Protein AF-A0A2N5M637-F1 (afdb_monomer_lite)

Radius of gyration: 38.16 Å; chains: 1; bounding box: 93×120×64 Å

Secondary structure (DSSP, 8-state):
-HHHHHHHHHHHHHHHHHHHHHHHHHHHHHHHHHHHHHHHHHHHHHHHHHHHHTTS-S-TT-HHHIIIIIHHHHHHHHHHHHHHHHHHHHHHHHHHHHHHHHHHHHHHHHHHHHHHHHHHHHHHHHHH--GGGGSTTS-HHHHHHHHHHHHH-HHHH--TTT--SEEE---GGGT---TTSGGGGSHHHHHHHHHHHHHHHHHHHHHHHHHHHHHHHHHS-TTSHHHHHHHHHHHHHHHHHHHHHHHTTTS---HHHHEEEHHHHHHHHHHHHHHHHHHHHHHHTTT--HHHHHHHHHHHHHHHHHHHHHHHHH-HHHHGGG--S-HHHHHHHHHHHHHHHHHHHHHHHHHHHHTTTTTT-

pLDDT: mean 75.65, std 14.48, range [40.66, 96.75]

Foldseek 3Di:
DVVVVVVVVVVVVVVVVVVVVVVVVVCVVCVVVVVVVVVVVVVVVVVVVVCVVVVVAVDPPGPCCVPPPVVVVVVVVVVVVVVVVVVVVVVVVVVVVLVLLVVVCVPCVVVLLLLLLLLLLQLCCLQVVDLCSLAPPDDSVNSLVLLVCLLVPVVVRGDPVVQDQKAFSDQVVVVGDPPSYLLCLQVVNVVLVVVVVVLVVVLVVLVVVLVVLVVVLVVDDCPDPVNVVSVVVSVVSVVVSVVSVVVVVVSDSDPVSRIDGSLSSLVSSLVSLVVSVVVSCVVCVVSDDPVLVVLSVQLNVLSVQLSVLSCCLNPVVVVVVPDPDDSVVSNVVSVVSNSVSSSSNSVSSSVSSCVSVVNVD

Organism: NCBI:txid673318

Sequence (361 aa):
MESRYSSVLRKYARNLKRKLKLSLSFFSDNIVNIIVLIIVIGIFVAAFEIQIASKNASSIVDSEFWINTMLPNIMADMIGIVFTSFFIAGLFTRNNKRSQLKIMHSVFGQQYNKLISMLCRNILVIVKRDDIYLSFQKDDRTVYQDLSLVVKDIEGFIDYSSFNRSFRIWDVTSGSSLWDTYIDMIPKIEKYNNDIWVVLGEIDLLAKEEAKYAIFLSLMDQGSTEYQSTLETHNKYKNELKSKSRLLLKFPKNNELSQVELKESLDALRKFFNSSIQEFIKMNGLVLPMEIRYSFAQVQKALNRFIYSMKVYYFPNEYNHLSEGNIESLRIKKKKESLTAIIDLSEELLNLSKYFNTVDD

Structure (mmCIF, N/CA/C/O backbone):
data_AF-A0A2N5M637-F1
#
_entry.id   AF-A0A2N5M637-F1
#
loop_
_atom_site.group_PDB
_atom_site.id
_at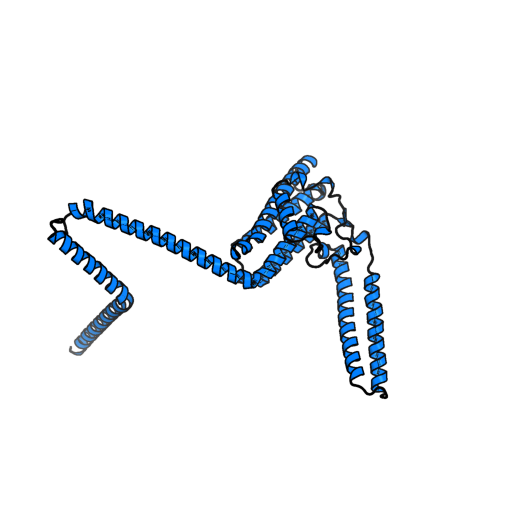om_site.type_symbol
_atom_site.label_atom_id
_atom_site.label_alt_id
_atom_site.label_comp_id
_atom_site.label_asym_id
_atom_site.label_entity_id
_atom_site.label_seq_id
_atom_site.pdbx_PDB_ins_code
_atom_site.Cartn_x
_atom_site.Cartn_y
_atom_site.Cartn_z
_atom_site.occupancy
_atom_site.B_iso_or_equiv
_atom_site.auth_seq_id
_atom_site.auth_comp_id
_atom_site.auth_asym_id
_atom_site.auth_atom_id
_atom_site.pdbx_PDB_model_num
ATOM 1 N N . MET A 1 1 ? -72.203 56.122 -12.705 1.00 50.66 1 MET A N 1
ATOM 2 C CA . MET A 1 1 ? -70.800 56.596 -12.591 1.00 50.66 1 MET A CA 1
ATOM 3 C C . MET A 1 1 ? -70.123 56.194 -11.272 1.00 50.66 1 MET A C 1
ATOM 5 O O . MET A 1 1 ? -68.918 55.969 -11.288 1.00 50.66 1 MET A O 1
ATOM 9 N N . GLU A 1 2 ? -70.856 56.001 -10.168 1.00 52.25 2 GLU A N 1
ATOM 10 C CA . GLU A 1 2 ? -70.292 55.662 -8.840 1.00 52.25 2 GLU A CA 1
ATOM 11 C C . GLU A 1 2 ? -69.550 54.309 -8.757 1.00 52.25 2 GLU A C 1
ATOM 13 O O . GLU A 1 2 ? -68.553 54.177 -8.046 1.00 52.25 2 GLU A O 1
ATOM 18 N N . SER A 1 3 ? -69.952 53.310 -9.552 1.00 55.03 3 SER A N 1
ATOM 19 C CA . SER A 1 3 ? -69.317 51.979 -9.562 1.00 55.03 3 SER A CA 1
ATOM 20 C C . SER A 1 3 ? -67.845 52.003 -10.019 1.00 55.03 3 SER A C 1
ATOM 22 O O . SER A 1 3 ? -66.993 51.352 -9.403 1.00 55.03 3 SER A O 1
ATOM 24 N N . ARG A 1 4 ? -67.497 52.818 -11.031 1.00 55.25 4 ARG A N 1
ATOM 25 C CA . ARG A 1 4 ? -66.116 52.903 -11.546 1.00 55.25 4 ARG A CA 1
ATOM 26 C C . ARG A 1 4 ? -65.169 53.594 -10.563 1.00 55.25 4 ARG A C 1
ATOM 28 O O . ARG A 1 4 ? -64.058 53.099 -10.379 1.00 55.25 4 ARG A O 1
ATOM 35 N N . TYR A 1 5 ? -65.613 54.642 -9.867 1.00 55.94 5 TYR A N 1
ATOM 36 C CA . TYR A 1 5 ? -64.785 55.351 -8.880 1.00 55.94 5 TYR A CA 1
ATOM 37 C C . TYR A 1 5 ? -64.391 54.452 -7.697 1.00 55.94 5 TYR A C 1
ATOM 39 O O . TYR A 1 5 ? -63.225 54.430 -7.293 1.00 55.94 5 TYR A O 1
ATOM 47 N N . SER A 1 6 ? -65.319 53.618 -7.210 1.00 59.22 6 SER A N 1
ATOM 48 C CA . SER A 1 6 ? -65.033 52.677 -6.115 1.00 59.22 6 SER A CA 1
ATOM 49 C C . SER A 1 6 ? -63.983 51.617 -6.490 1.00 59.22 6 SER A C 1
ATOM 51 O O . SER A 1 6 ? -63.146 51.241 -5.665 1.00 59.22 6 SER A O 1
ATOM 53 N N . SER A 1 7 ? -63.973 51.164 -7.750 1.00 66.50 7 SER A N 1
ATOM 54 C CA . SER A 1 7 ? -63.017 50.161 -8.230 1.00 66.50 7 SER A CA 1
ATOM 55 C C . SER A 1 7 ? -61.593 50.711 -8.349 1.00 66.50 7 SER A C 1
ATOM 57 O O . SER A 1 7 ? -60.637 50.006 -8.016 1.00 66.50 7 SER A O 1
ATOM 59 N N . VAL A 1 8 ? -61.445 51.981 -8.748 1.00 72.25 8 VAL A N 1
ATOM 60 C CA . VAL A 1 8 ? -60.141 52.642 -8.897 1.00 72.25 8 VAL A CA 1
ATOM 61 C C . VAL A 1 8 ? -59.537 52.933 -7.524 1.00 72.25 8 VAL A C 1
ATOM 63 O O . VAL A 1 8 ? -58.388 52.563 -7.279 1.00 72.25 8 VAL A O 1
ATOM 66 N N . LEU A 1 9 ? -60.329 53.464 -6.586 1.00 65.62 9 LEU A N 1
ATOM 67 C CA . LEU A 1 9 ? -59.892 53.706 -5.205 1.00 65.62 9 LEU A CA 1
ATOM 68 C C . LEU A 1 9 ? -59.487 52.409 -4.488 1.00 65.62 9 LEU A C 1
ATOM 70 O O . LEU A 1 9 ? -58.434 52.358 -3.854 1.00 65.62 9 LEU A O 1
ATOM 74 N N . ARG A 1 10 ? -60.240 51.309 -4.657 1.00 70.75 10 ARG A N 1
ATOM 75 C CA . ARG A 1 10 ? -59.860 49.995 -4.095 1.00 70.75 10 ARG A CA 1
ATOM 76 C C . ARG A 1 10 ? -58.599 49.409 -4.730 1.00 70.75 10 ARG A C 1
ATOM 78 O O . ARG A 1 10 ? -57.922 48.604 -4.086 1.00 70.75 10 ARG A O 1
ATOM 85 N N . LYS A 1 11 ? -58.294 49.744 -5.988 1.00 72.56 11 LYS A N 1
ATOM 86 C CA . LYS A 1 11 ? -57.068 49.302 -6.671 1.00 72.56 11 LYS A CA 1
ATOM 87 C C . LYS A 1 11 ? -55.861 50.114 -6.192 1.00 72.56 11 LYS A C 1
ATOM 89 O O . LYS A 1 11 ? -54.829 49.522 -5.883 1.00 72.56 11 LYS A O 1
ATOM 94 N N . TYR A 1 12 ? -56.023 51.426 -6.010 1.00 73.75 12 TYR A N 1
ATOM 95 C CA . TYR A 1 12 ? -55.009 52.295 -5.406 1.00 73.75 12 TYR A CA 1
ATOM 96 C C . TYR A 1 12 ? -54.709 51.915 -3.954 1.00 73.75 12 TYR A C 1
ATOM 98 O O . TYR A 1 12 ? -53.547 51.706 -3.617 1.00 73.75 12 TYR A O 1
ATOM 106 N N . ALA A 1 13 ? -55.733 51.711 -3.119 1.00 68.44 13 ALA A N 1
ATOM 107 C CA . ALA A 1 13 ? -55.553 51.304 -1.725 1.00 68.44 13 ALA A CA 1
ATOM 108 C C . ALA A 1 13 ? -54.837 49.947 -1.599 1.00 68.44 13 ALA A C 1
ATOM 110 O O . ALA A 1 13 ? -53.965 49.777 -0.748 1.00 68.44 13 ALA A O 1
ATOM 111 N N . ARG A 1 14 ? -55.141 48.983 -2.484 1.00 73.44 14 ARG A N 1
ATOM 112 C CA . ARG A 1 14 ? -54.441 47.688 -2.520 1.00 73.44 14 ARG A CA 1
ATOM 113 C C . ARG A 1 14 ? -52.985 47.820 -2.956 1.00 73.44 14 ARG A C 1
ATOM 115 O O . ARG A 1 14 ? -52.127 47.193 -2.340 1.00 73.44 14 ARG A O 1
ATOM 122 N N . ASN A 1 15 ? -52.690 48.646 -3.958 1.00 73.00 15 ASN A N 1
ATOM 123 C CA . ASN A 1 15 ? -51.311 48.894 -4.382 1.00 73.00 15 ASN A CA 1
ATOM 124 C C . ASN A 1 15 ? -50.505 49.648 -3.316 1.00 73.00 15 ASN A C 1
ATOM 126 O O . ASN A 1 15 ? -49.353 49.292 -3.078 1.00 73.00 15 ASN A O 1
ATOM 130 N N . LEU A 1 16 ? -51.113 50.617 -2.627 1.00 69.50 16 LEU A N 1
ATOM 131 C CA . LEU A 1 16 ? -50.481 51.332 -1.519 1.00 69.50 16 LEU A CA 1
ATOM 132 C C . LEU A 1 16 ? -50.183 50.380 -0.353 1.00 69.50 16 LEU A C 1
ATOM 134 O O . LEU A 1 16 ? -49.058 50.338 0.130 1.00 69.50 16 LEU A O 1
ATOM 138 N N . LYS A 1 17 ? -51.151 49.534 0.031 1.00 70.06 17 LYS A N 1
ATOM 139 C CA . LYS A 1 17 ? -50.978 48.523 1.087 1.00 70.06 17 LYS A CA 1
ATOM 140 C C . LYS A 1 17 ? -49.899 47.497 0.731 1.00 70.06 17 LYS A C 1
ATOM 142 O O . LYS A 1 17 ? -49.152 47.068 1.604 1.00 70.06 17 LYS A O 1
ATOM 147 N N . ARG A 1 18 ? -49.782 47.117 -0.546 1.00 67.25 18 ARG A N 1
ATOM 148 C CA . ARG A 1 18 ? -48.754 46.179 -1.023 1.00 67.25 18 ARG A CA 1
ATOM 149 C C . ARG A 1 18 ? -47.363 46.816 -1.047 1.00 67.25 18 ARG A C 1
ATOM 151 O O . ARG A 1 18 ? -46.418 46.167 -0.616 1.00 67.25 18 ARG A O 1
ATOM 158 N N . LYS A 1 19 ? -47.248 48.083 -1.464 1.00 69.25 19 LYS A N 1
ATOM 159 C CA . LYS A 1 19 ? -45.993 48.850 -1.384 1.00 69.25 19 LYS A CA 1
ATOM 160 C C . LYS A 1 19 ? -45.556 49.078 0.064 1.00 69.25 19 LYS A C 1
ATOM 162 O O . LYS A 1 19 ? -44.402 48.823 0.369 1.00 69.25 19 LYS A O 1
ATOM 167 N N . LEU A 1 20 ? -46.483 49.446 0.952 1.00 60.81 20 LEU A N 1
ATOM 168 C CA . LEU A 1 20 ? -46.220 49.601 2.388 1.00 60.81 20 LEU A CA 1
ATOM 169 C C . LEU A 1 20 ? -45.794 48.285 3.047 1.00 60.81 20 LEU A C 1
ATOM 171 O O . LEU A 1 20 ? -44.904 48.285 3.885 1.00 60.81 20 LEU A O 1
ATOM 175 N N . LYS A 1 21 ? -46.393 47.152 2.658 1.00 61.56 21 LYS A N 1
ATOM 176 C CA . LYS A 1 21 ? -46.010 45.834 3.186 1.00 61.56 21 LYS A CA 1
ATOM 177 C C . LYS A 1 21 ? -44.626 45.391 2.699 1.00 61.56 21 LYS A C 1
ATOM 179 O O . LYS A 1 21 ? -43.887 44.814 3.482 1.00 61.56 21 LYS A O 1
ATOM 184 N N . LEU A 1 22 ? -44.278 45.682 1.443 1.00 57.81 22 LEU A N 1
ATOM 185 C CA . LEU A 1 22 ? -42.949 45.409 0.880 1.00 57.81 22 LEU A CA 1
ATOM 186 C C . LEU A 1 22 ? -41.869 46.320 1.469 1.00 57.81 22 LEU A C 1
ATOM 188 O O . LEU A 1 22 ? -40.771 45.849 1.742 1.00 57.81 22 LEU A O 1
ATOM 192 N N . SER A 1 23 ? -42.172 47.599 1.718 1.00 56.28 23 SER A N 1
ATOM 193 C CA . SER A 1 23 ? -41.246 48.464 2.450 1.00 56.28 23 SER A CA 1
ATOM 194 C C . SER A 1 23 ? -41.086 47.975 3.889 1.00 56.28 23 SER A C 1
ATOM 196 O O . SER A 1 23 ? -39.960 47.835 4.342 1.00 56.28 23 SER A O 1
ATOM 198 N N . LEU A 1 24 ? -42.176 47.617 4.584 1.00 56.03 24 LEU A N 1
ATOM 199 C CA . LEU A 1 24 ? -42.095 47.084 5.950 1.00 56.03 24 LEU A CA 1
ATOM 200 C C . LEU A 1 24 ? -41.318 45.765 6.043 1.00 56.03 24 LEU A C 1
ATOM 202 O O . LEU A 1 24 ? -40.586 45.600 7.011 1.00 56.03 24 LEU A O 1
ATOM 206 N N . SER A 1 25 ? -41.437 44.853 5.070 1.00 55.09 25 SER A N 1
ATOM 207 C CA . SER A 1 25 ? -40.650 43.610 5.070 1.00 55.09 25 SER A CA 1
ATOM 208 C C . SER A 1 25 ? -39.173 43.861 4.762 1.00 55.09 25 SER A C 1
ATOM 210 O O . SER A 1 25 ? -38.300 43.222 5.333 1.00 55.09 25 SER A O 1
ATOM 212 N N . PHE A 1 26 ? -38.871 44.835 3.896 1.00 56.53 26 PHE A N 1
ATOM 213 C CA . PHE A 1 26 ? -37.488 45.236 3.635 1.00 56.53 26 PHE A CA 1
ATOM 214 C C . PHE A 1 26 ? -36.836 45.878 4.867 1.00 56.53 26 PHE A C 1
ATOM 216 O O . PHE A 1 26 ? -35.653 45.655 5.120 1.00 56.53 26 PHE A O 1
ATOM 223 N N . PHE A 1 27 ? -37.613 46.642 5.646 1.00 53.28 27 PHE A N 1
ATOM 224 C CA . PHE A 1 27 ? -37.181 47.149 6.944 1.00 53.28 27 PHE A CA 1
ATOM 225 C C . PHE A 1 27 ? -37.034 46.009 7.958 1.00 53.28 27 PHE A C 1
ATOM 227 O O . PHE A 1 27 ? -35.982 45.941 8.575 1.00 53.28 27 PHE A O 1
ATOM 234 N N . SER A 1 28 ? -37.997 45.086 8.100 1.00 55.12 28 SER A N 1
ATOM 235 C CA . SER A 1 28 ? -37.931 44.024 9.120 1.00 55.12 28 SER A CA 1
ATOM 236 C C . SER A 1 28 ? -36.718 43.112 8.979 1.00 55.12 28 SER A C 1
ATOM 238 O O . SER A 1 28 ? -36.077 42.801 9.980 1.00 55.12 28 SER A O 1
ATOM 240 N N . ASP A 1 29 ? -36.366 42.747 7.747 1.00 50.78 29 ASP A N 1
ATOM 241 C CA . ASP A 1 29 ? -35.271 41.805 7.486 1.00 50.78 29 ASP A CA 1
ATOM 242 C C . ASP A 1 29 ? -33.893 42.483 7.548 1.00 50.78 29 ASP A C 1
ATOM 244 O O . ASP A 1 29 ? -32.876 41.821 7.740 1.00 50.78 29 ASP A O 1
ATOM 248 N N . ASN A 1 30 ? -33.854 43.818 7.461 1.00 55.12 30 ASN A N 1
ATOM 249 C CA . ASN A 1 30 ? -32.635 44.617 7.578 1.00 55.12 30 ASN A CA 1
ATOM 250 C C . ASN A 1 30 ? -32.596 45.486 8.840 1.00 55.12 30 ASN A C 1
ATOM 252 O O . ASN A 1 30 ? -31.708 46.327 8.941 1.00 55.12 30 ASN A O 1
ATOM 256 N N . ILE A 1 31 ? -33.506 45.305 9.807 1.00 62.81 31 ILE A N 1
ATOM 257 C CA . ILE A 1 31 ? -33.587 46.139 11.024 1.00 62.81 31 ILE A CA 1
ATOM 258 C C . ILE A 1 31 ? -32.228 46.203 11.722 1.00 62.81 31 ILE A C 1
ATOM 260 O O . ILE A 1 31 ? -31.792 47.284 12.100 1.00 62.81 31 ILE A O 1
ATOM 264 N N . VAL A 1 32 ? -31.524 45.073 11.831 1.00 51.56 32 VAL A N 1
ATOM 265 C CA . VAL A 1 32 ? -30.203 45.016 12.472 1.00 51.56 32 VAL A CA 1
ATOM 266 C C . VAL A 1 32 ? -29.175 45.811 11.668 1.00 51.56 32 VAL A C 1
ATOM 268 O O . VAL A 1 32 ? -28.472 46.639 12.237 1.00 51.56 32 VAL A O 1
ATOM 271 N N . ASN A 1 33 ? -29.138 45.644 10.345 1.00 56.28 33 ASN A N 1
ATOM 272 C CA . ASN A 1 33 ? -28.222 46.382 9.470 1.00 56.28 33 ASN A CA 1
ATOM 273 C C . ASN A 1 33 ? -28.518 47.890 9.463 1.00 56.28 33 ASN A C 1
ATOM 275 O O . ASN A 1 33 ? -27.595 48.695 9.448 1.00 56.28 33 ASN A O 1
ATOM 279 N N . ILE A 1 34 ? -29.794 48.281 9.517 1.00 65.88 34 ILE A N 1
ATOM 280 C CA . ILE A 1 34 ? -30.235 49.679 9.571 1.00 65.88 34 ILE A CA 1
ATOM 281 C C . ILE A 1 34 ? -29.906 50.292 10.935 1.00 65.88 34 ILE A C 1
ATOM 283 O O . ILE A 1 34 ? -29.425 51.418 10.982 1.00 65.88 34 ILE A O 1
ATOM 287 N N . ILE A 1 35 ? -30.103 49.562 12.037 1.00 64.94 35 ILE A N 1
ATOM 288 C CA . ILE A 1 35 ? -29.701 50.004 13.380 1.00 64.94 35 ILE A CA 1
ATOM 289 C C . ILE A 1 35 ? -28.184 50.186 13.443 1.00 64.94 35 ILE A C 1
ATOM 291 O O . ILE A 1 35 ? -27.723 51.223 13.906 1.00 64.94 35 ILE A O 1
ATOM 295 N N . VAL A 1 36 ? -27.408 49.225 12.932 1.00 60.84 36 VAL A N 1
ATOM 296 C CA . VAL A 1 36 ? -25.945 49.337 12.854 1.00 60.84 36 VAL A CA 1
ATOM 297 C C . VAL A 1 36 ? -25.547 50.545 12.006 1.00 60.84 36 VAL A C 1
ATOM 299 O O . VAL A 1 36 ? -24.717 51.333 12.444 1.00 60.84 36 VAL A O 1
ATOM 302 N N . LEU A 1 37 ? -26.181 50.758 10.850 1.00 65.62 37 LEU A N 1
ATOM 303 C CA . LEU A 1 37 ? -25.932 51.927 10.004 1.00 65.62 37 LEU A CA 1
ATOM 304 C C . LEU A 1 37 ? -26.239 53.242 10.742 1.00 65.62 37 LEU A C 1
ATOM 306 O O . LEU A 1 37 ? -25.435 54.164 10.689 1.00 65.62 37 LEU A O 1
ATOM 310 N N . ILE A 1 38 ? -27.366 53.328 11.458 1.00 71.56 38 ILE A N 1
ATOM 311 C CA . ILE A 1 38 ? -27.752 54.515 12.239 1.00 71.56 38 ILE A CA 1
ATOM 312 C C . ILE A 1 38 ? -26.766 54.763 13.381 1.00 71.56 38 ILE A C 1
ATOM 314 O O . ILE A 1 38 ? -26.390 55.908 13.608 1.00 71.56 38 ILE A O 1
ATOM 318 N N . ILE A 1 39 ? -26.319 53.715 14.079 1.00 65.56 39 ILE A N 1
ATOM 319 C CA . ILE A 1 39 ? -25.316 53.830 15.145 1.00 65.56 39 ILE A CA 1
ATOM 320 C C . ILE A 1 39 ? -23.985 54.313 14.565 1.00 65.56 39 ILE A C 1
ATOM 322 O O . ILE A 1 39 ? -23.393 55.240 15.110 1.00 65.56 39 ILE A O 1
ATOM 326 N N . VAL A 1 40 ? -23.537 53.742 13.444 1.00 66.44 40 VAL A N 1
ATOM 327 C CA . VAL A 1 40 ? -22.299 54.155 12.768 1.00 66.44 40 VAL A CA 1
ATOM 328 C C . VAL A 1 40 ? -22.393 55.610 12.318 1.00 66.44 40 VAL A C 1
ATOM 330 O O . VAL A 1 40 ? -21.500 56.390 12.632 1.00 66.44 40 VAL A O 1
ATOM 333 N N . ILE A 1 41 ? -23.490 56.007 11.664 1.00 72.19 41 ILE A N 1
ATOM 334 C CA . ILE A 1 41 ? -23.729 57.402 11.266 1.00 72.19 41 ILE A CA 1
ATOM 335 C C . ILE A 1 41 ? -23.777 58.312 12.500 1.00 72.19 41 ILE A C 1
ATOM 337 O O . ILE A 1 41 ? -23.187 59.384 12.478 1.00 72.19 41 ILE A O 1
ATOM 341 N N . GLY A 1 42 ? -24.430 57.895 13.586 1.00 69.38 42 GLY A N 1
ATOM 342 C CA . GLY A 1 42 ? -24.541 58.673 14.821 1.00 69.38 42 GLY A CA 1
ATOM 343 C C . GLY A 1 42 ? -23.195 58.901 15.509 1.00 69.38 42 GLY A C 1
ATOM 344 O O . GLY A 1 42 ? -22.885 60.029 15.883 1.00 69.38 42 GLY A O 1
ATOM 345 N N . ILE A 1 43 ? -22.364 57.859 15.614 1.00 71.62 43 ILE A N 1
ATOM 346 C CA . ILE A 1 43 ? -20.987 57.968 16.120 1.00 71.62 43 ILE A CA 1
ATOM 347 C C . ILE A 1 43 ? -20.170 58.888 15.209 1.00 71.62 43 ILE A C 1
ATOM 349 O O . ILE A 1 43 ? -19.423 59.730 15.701 1.00 71.62 43 ILE A O 1
ATOM 353 N N . PHE A 1 44 ? -20.347 58.767 13.892 1.00 68.81 44 PHE A N 1
ATOM 354 C CA . PHE A 1 44 ? -19.653 59.595 12.912 1.00 68.81 44 PHE A CA 1
ATOM 355 C C . PHE A 1 44 ? -20.025 61.075 13.056 1.00 68.81 44 PHE A C 1
ATOM 357 O O . PHE A 1 44 ? -19.144 61.920 13.165 1.00 68.81 44 PHE A O 1
ATOM 364 N N . VAL A 1 45 ? -21.317 61.397 13.145 1.00 72.50 45 VAL A N 1
ATOM 365 C CA . VAL A 1 45 ? -21.798 62.774 13.337 1.00 72.50 45 VAL A CA 1
ATOM 366 C C . VAL A 1 45 ? -21.299 63.349 14.663 1.00 72.50 45 VAL A C 1
ATOM 368 O O . VAL A 1 45 ? -20.758 64.450 14.668 1.00 72.50 45 VAL A O 1
ATOM 371 N N . ALA A 1 46 ? -21.388 62.598 15.766 1.00 71.69 46 ALA A N 1
ATOM 372 C CA . ALA A 1 46 ? -20.912 63.056 17.072 1.00 71.69 46 ALA A CA 1
ATOM 373 C C . ALA A 1 46 ? -19.393 63.306 17.087 1.00 71.69 46 ALA A C 1
ATOM 375 O O . ALA A 1 46 ? -18.929 64.318 17.610 1.00 71.69 46 ALA A O 1
ATOM 376 N N . ALA A 1 47 ? -18.607 62.418 16.471 1.00 66.69 47 ALA A N 1
ATOM 377 C CA . ALA A 1 47 ? -17.166 62.603 16.332 1.00 66.69 47 ALA A CA 1
ATOM 378 C C . ALA A 1 47 ? -16.826 63.843 15.486 1.00 66.69 47 ALA A C 1
ATOM 380 O O . ALA A 1 47 ? -15.896 64.576 15.819 1.00 66.69 47 ALA A O 1
ATOM 381 N N . PHE A 1 48 ? -17.596 64.114 14.428 1.00 66.06 48 PHE A N 1
ATOM 382 C CA . PHE A 1 48 ? -17.430 65.312 13.602 1.00 66.06 48 PHE A CA 1
ATOM 383 C C . PHE A 1 48 ? -17.812 66.597 14.339 1.00 66.06 48 PHE A C 1
ATOM 385 O O . PHE A 1 48 ? -17.080 67.580 14.242 1.00 66.06 48 PHE A O 1
ATOM 392 N N . GLU A 1 49 ? -18.898 66.600 15.114 1.00 69.12 49 GLU A N 1
ATOM 393 C CA . GLU A 1 49 ? -19.257 67.754 15.945 1.00 69.12 49 GLU A CA 1
ATOM 394 C C . GLU A 1 49 ? -18.164 68.079 16.967 1.00 69.12 49 GLU A C 1
ATOM 396 O O . GLU A 1 49 ? -17.831 69.248 17.153 1.00 69.12 49 GLU A O 1
ATOM 401 N N . ILE A 1 50 ? -17.535 67.060 17.563 1.00 71.12 50 ILE A N 1
ATOM 402 C CA . ILE A 1 50 ? -16.393 67.247 18.468 1.00 71.12 50 ILE A CA 1
ATOM 403 C C . ILE A 1 50 ? -15.201 67.881 17.733 1.00 71.12 50 ILE A C 1
ATOM 405 O O . ILE A 1 50 ? -14.580 68.794 18.271 1.00 71.12 50 ILE A O 1
ATOM 409 N N . GLN A 1 51 ? -14.902 67.449 16.503 1.00 66.62 51 GLN A N 1
ATOM 410 C CA . GLN A 1 51 ? -13.790 67.996 15.707 1.00 66.62 51 GLN A CA 1
ATOM 411 C C . GLN A 1 51 ? -14.042 69.434 15.220 1.00 66.62 51 GLN A C 1
ATOM 413 O O . GLN A 1 51 ? -13.112 70.242 15.141 1.00 66.62 51 GLN A O 1
ATOM 418 N N . ILE A 1 52 ? -15.301 69.779 14.934 1.00 65.94 52 ILE A N 1
ATOM 419 C CA . ILE A 1 52 ? -15.713 71.153 14.614 1.00 65.94 52 ILE A CA 1
ATOM 420 C C . ILE A 1 52 ? -15.633 72.027 15.874 1.00 65.94 52 ILE A C 1
ATOM 422 O O . ILE A 1 52 ? -15.075 73.125 15.837 1.00 65.94 52 ILE A O 1
ATOM 426 N N . ALA A 1 53 ? -16.114 71.529 17.017 1.00 65.88 53 ALA A N 1
ATOM 427 C CA . ALA A 1 53 ? -16.034 72.230 18.298 1.00 65.88 53 ALA A CA 1
ATOM 428 C C . ALA A 1 53 ? -14.581 72.458 18.756 1.00 65.88 53 ALA A C 1
ATOM 430 O O . ALA A 1 53 ? -14.275 73.497 19.343 1.00 65.88 53 ALA A O 1
ATOM 431 N N . SER A 1 54 ? -13.668 71.535 18.438 1.00 67.50 54 SER A N 1
ATOM 432 C CA . SER A 1 54 ? -12.232 71.669 18.709 1.00 67.50 54 SER A CA 1
ATOM 433 C C . SER A 1 54 ? -11.473 72.509 17.671 1.00 67.50 54 SER A C 1
ATOM 435 O O . SER A 1 54 ? -10.254 72.619 17.775 1.00 67.50 54 SER A O 1
ATOM 437 N N . LYS A 1 55 ? -12.172 73.125 16.702 1.00 64.88 55 LYS A N 1
ATOM 438 C CA . LYS A 1 55 ? -11.629 73.971 15.617 1.00 64.88 55 LYS A CA 1
ATOM 439 C C . LYS A 1 55 ? -10.645 73.273 14.668 1.00 64.88 55 LYS A C 1
ATOM 441 O O . LYS A 1 55 ? -9.904 73.951 13.961 1.00 64.88 55 LYS A O 1
ATOM 446 N N . ASN A 1 56 ? -10.652 71.942 14.620 1.00 62.34 56 ASN A N 1
ATOM 447 C CA . ASN A 1 56 ? -9.800 71.171 13.709 1.00 62.34 56 ASN A CA 1
ATOM 448 C C . ASN A 1 56 ? -10.427 70.997 12.314 1.00 62.34 56 ASN A C 1
ATOM 450 O O . ASN A 1 56 ? -9.730 70.603 11.384 1.00 62.34 56 ASN A O 1
ATOM 454 N N . ALA A 1 57 ? -11.723 71.287 12.166 1.00 60.25 57 ALA A N 1
ATOM 455 C CA . ALA A 1 57 ? -12.440 71.304 10.894 1.00 60.25 57 ALA A CA 1
ATOM 456 C C . ALA A 1 57 ? -13.379 72.517 10.836 1.00 60.25 57 ALA A C 1
ATOM 458 O O . ALA A 1 57 ? -14.039 72.841 11.827 1.00 60.25 57 ALA A O 1
ATOM 459 N N . SER A 1 58 ? -13.458 73.185 9.682 1.00 61.78 58 SER A N 1
ATOM 460 C CA . SER A 1 58 ? -14.313 74.370 9.509 1.00 61.78 58 SER A CA 1
ATOM 461 C C . SER A 1 58 ? -15.772 74.023 9.184 1.00 61.78 58 SER A C 1
ATOM 463 O O . SER A 1 58 ? -16.686 74.771 9.532 1.00 61.78 58 SER A O 1
ATOM 465 N N . SER A 1 59 ? -16.014 72.874 8.543 1.00 61.34 59 SER A N 1
ATOM 466 C CA . SER A 1 59 ? -17.347 72.319 8.284 1.00 61.34 59 SER A CA 1
ATOM 467 C C . SER A 1 59 ? -17.273 70.828 7.925 1.00 61.34 59 SER A C 1
ATOM 469 O O . SER A 1 59 ? -16.200 70.298 7.650 1.00 61.34 59 SER A O 1
ATOM 471 N N . ILE A 1 60 ? -18.423 70.147 7.848 1.00 60.75 60 ILE A N 1
ATOM 472 C CA . ILE A 1 60 ? -18.510 68.744 7.388 1.00 60.75 60 ILE A CA 1
ATOM 473 C C . ILE A 1 60 ? -18.029 68.586 5.930 1.00 60.75 60 ILE A C 1
ATOM 475 O O . ILE A 1 60 ? -17.609 67.501 5.537 1.00 60.75 60 ILE A O 1
ATOM 479 N N . VAL A 1 61 ? -18.057 69.656 5.128 1.00 60.84 61 VAL A N 1
ATOM 480 C CA . VAL A 1 61 ? -17.647 69.654 3.709 1.00 60.84 61 VAL A CA 1
ATOM 481 C C . VAL A 1 61 ? -16.205 70.164 3.540 1.00 60.84 61 VAL A C 1
ATOM 483 O O . VAL A 1 61 ? -15.774 70.467 2.433 1.00 60.84 61 VAL A O 1
ATOM 486 N N . ASP A 1 62 ? -15.437 70.270 4.627 1.00 67.75 62 ASP A N 1
ATOM 487 C CA . ASP A 1 62 ? -14.054 70.746 4.590 1.00 67.75 62 ASP A CA 1
ATOM 488 C C . ASP A 1 62 ? -13.135 69.731 3.889 1.00 67.75 62 ASP A C 1
ATOM 490 O O . ASP A 1 62 ? -12.733 68.710 4.455 1.00 67.75 62 ASP A O 1
ATOM 494 N N . SER A 1 63 ? -12.830 69.998 2.618 1.00 57.28 63 SER A N 1
ATOM 495 C CA . SER A 1 63 ? -12.054 69.093 1.772 1.00 57.28 63 SER A CA 1
ATOM 496 C C . SER A 1 63 ? -10.630 68.874 2.278 1.00 57.28 63 SER A C 1
ATOM 498 O O . SER A 1 63 ? -10.087 67.791 2.071 1.00 57.28 63 SER A O 1
ATOM 500 N N . GLU A 1 64 ? -10.023 69.857 2.954 1.00 65.81 64 GLU A N 1
ATOM 501 C CA . GLU A 1 64 ? -8.668 69.704 3.494 1.00 65.81 64 GLU A CA 1
ATOM 502 C C . GLU A 1 64 ? -8.653 68.754 4.692 1.00 65.81 64 GLU A C 1
ATOM 504 O O . GLU A 1 64 ? -7.782 67.888 4.767 1.00 65.81 64 GLU A O 1
ATOM 509 N N . PHE A 1 65 ? -9.652 68.829 5.574 1.00 65.50 65 PHE A N 1
ATOM 510 C CA . PHE A 1 65 ? -9.801 67.888 6.690 1.00 65.50 65 PHE A CA 1
ATOM 511 C C . PHE A 1 65 ? -10.044 66.449 6.206 1.00 65.50 65 PHE A C 1
ATOM 513 O O . PHE A 1 65 ? -9.452 65.490 6.718 1.00 65.50 65 PHE A O 1
ATOM 520 N N . TRP A 1 66 ? -10.879 66.283 5.174 1.00 65.31 66 TRP A N 1
ATOM 521 C CA . TRP A 1 66 ? -11.137 64.971 4.584 1.00 65.31 66 TRP A CA 1
ATOM 522 C C . TRP A 1 66 ? -9.895 64.363 3.944 1.00 65.31 66 TRP A C 1
ATOM 524 O O . TRP A 1 66 ? -9.590 63.204 4.213 1.00 65.31 66 TRP A O 1
ATOM 534 N N . ILE A 1 67 ? -9.168 65.126 3.128 1.00 61.19 67 ILE A N 1
ATOM 535 C CA . ILE A 1 67 ? -8.018 64.612 2.376 1.00 61.19 67 ILE A CA 1
ATOM 536 C C . ILE A 1 67 ? -6.803 64.402 3.287 1.00 61.19 67 ILE A C 1
ATOM 538 O O . ILE A 1 67 ? -6.137 63.373 3.179 1.00 61.19 67 ILE A O 1
ATOM 542 N N . ASN A 1 68 ? -6.527 65.337 4.199 1.00 61.03 68 ASN A N 1
ATOM 543 C CA . ASN A 1 68 ? -5.285 65.328 4.973 1.00 61.03 68 ASN A CA 1
ATOM 544 C C . ASN A 1 68 ? -5.388 64.559 6.294 1.00 61.03 68 ASN A C 1
ATOM 546 O O . ASN A 1 68 ? -4.357 64.180 6.848 1.00 61.03 68 ASN A O 1
ATOM 550 N N . THR A 1 69 ? -6.593 64.333 6.827 1.00 64.12 69 THR A N 1
ATOM 551 C CA . THR A 1 69 ? -6.750 63.778 8.183 1.00 64.12 69 THR A CA 1
ATOM 552 C C . THR A 1 69 ? -7.694 62.580 8.233 1.00 64.12 69 THR A C 1
ATOM 554 O O . THR A 1 69 ? -7.307 61.528 8.734 1.00 64.12 69 THR A O 1
ATOM 557 N N . MET A 1 70 ? -8.912 62.681 7.693 1.00 64.94 70 MET A N 1
ATOM 558 C CA . MET A 1 70 ? -9.900 61.596 7.816 1.00 64.94 70 MET A CA 1
ATOM 559 C C . MET A 1 70 ? -9.682 60.440 6.838 1.00 64.94 70 MET A C 1
ATOM 561 O O . MET A 1 70 ? -9.695 59.284 7.254 1.00 64.94 70 MET A O 1
ATOM 565 N N . LEU A 1 71 ? -9.465 60.716 5.549 1.00 61.75 71 LEU A N 1
ATOM 566 C CA . LEU A 1 71 ? -9.309 59.674 4.532 1.00 61.75 71 LEU A CA 1
ATOM 567 C C . LEU A 1 71 ? -8.095 58.763 4.798 1.00 61.75 71 LEU A C 1
ATOM 569 O O . LEU A 1 71 ? -8.264 57.547 4.701 1.00 61.75 71 LEU A O 1
ATOM 573 N N . PRO A 1 72 ? -6.911 59.274 5.199 1.00 65.62 72 PRO A N 1
ATOM 574 C CA . PRO A 1 72 ? -5.778 58.420 5.553 1.00 65.62 72 PRO A CA 1
ATOM 575 C C . PRO A 1 72 ? -6.069 57.513 6.756 1.00 65.62 72 PRO A C 1
ATOM 577 O O . PRO A 1 72 ? -5.724 56.334 6.723 1.00 65.62 72 PRO A O 1
ATOM 580 N N . ASN A 1 73 ? -6.753 58.030 7.782 1.00 67.69 73 ASN A N 1
ATOM 581 C CA . ASN A 1 73 ? -7.094 57.265 8.983 1.00 67.69 73 ASN A CA 1
ATOM 582 C C . ASN A 1 73 ? -8.153 56.190 8.698 1.00 67.69 73 ASN A C 1
ATOM 584 O O . ASN A 1 73 ? -7.974 55.039 9.082 1.00 67.69 73 ASN A O 1
ATOM 588 N N . ILE A 1 74 ? -9.208 56.525 7.948 1.00 65.94 74 ILE A N 1
ATOM 589 C CA . ILE A 1 74 ? -10.237 55.556 7.537 1.00 65.94 74 ILE A CA 1
ATOM 590 C C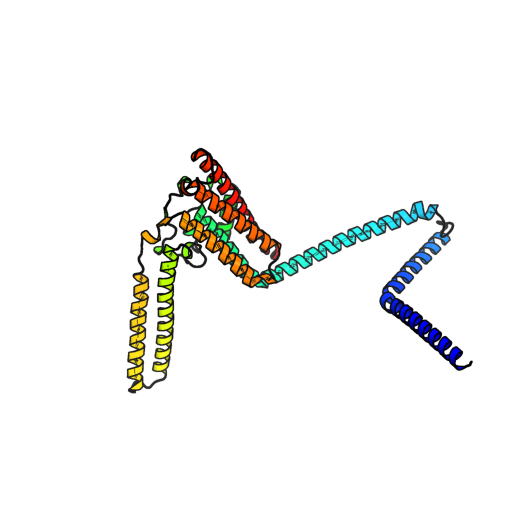 . ILE A 1 74 ? -9.622 54.464 6.655 1.00 65.94 74 ILE A C 1
ATOM 592 O O . ILE A 1 74 ? -9.919 53.286 6.838 1.00 65.94 74 ILE A O 1
ATOM 596 N N . MET A 1 75 ? -8.737 54.828 5.721 1.00 57.16 75 MET A N 1
ATOM 597 C CA . MET A 1 75 ? -8.027 53.848 4.897 1.00 57.16 75 MET A CA 1
ATOM 598 C C . MET A 1 75 ? -7.126 52.942 5.744 1.00 57.16 75 MET A C 1
ATOM 600 O O . MET A 1 75 ? -7.127 51.731 5.530 1.00 57.16 75 MET A O 1
ATOM 604 N N . ALA A 1 76 ? -6.401 53.490 6.723 1.00 66.88 76 ALA A N 1
ATOM 605 C CA . ALA A 1 76 ? -5.573 52.706 7.638 1.00 66.88 76 ALA A CA 1
ATOM 606 C C . ALA A 1 76 ? -6.409 51.717 8.471 1.00 66.88 76 ALA A C 1
ATOM 608 O O . ALA A 1 76 ? -6.056 50.539 8.557 1.00 66.88 76 ALA A O 1
ATOM 609 N N . ASP A 1 77 ? -7.552 52.156 9.000 1.00 62.25 77 ASP A N 1
ATOM 610 C CA . ASP A 1 77 ? -8.460 51.306 9.774 1.00 62.25 77 ASP A CA 1
ATOM 611 C C . ASP A 1 77 ? -9.121 50.227 8.906 1.00 62.25 77 ASP A C 1
ATOM 613 O O . ASP A 1 77 ? -9.187 49.062 9.300 1.00 62.25 77 ASP A O 1
ATOM 617 N N . MET A 1 78 ? -9.554 50.565 7.687 1.00 55.28 78 MET A N 1
ATOM 618 C CA . MET A 1 78 ? -10.109 49.590 6.742 1.00 55.28 78 MET A CA 1
ATOM 619 C C . MET A 1 78 ? -9.075 48.534 6.340 1.00 55.28 78 MET A C 1
ATOM 621 O O . MET A 1 78 ? -9.395 47.345 6.306 1.00 55.28 78 MET A O 1
ATOM 625 N N . ILE A 1 79 ? -7.829 48.943 6.084 1.00 60.19 79 ILE A N 1
ATOM 626 C CA . ILE A 1 79 ? -6.714 48.024 5.832 1.00 60.19 79 ILE A CA 1
ATOM 627 C C . ILE A 1 79 ? -6.503 47.117 7.053 1.00 60.19 79 ILE A C 1
ATOM 629 O O . ILE A 1 79 ? -6.440 45.894 6.902 1.00 60.19 79 ILE A O 1
ATOM 633 N N . GLY A 1 80 ? -6.473 47.684 8.263 1.00 50.09 80 GLY A N 1
ATOM 634 C CA . GLY A 1 80 ? -6.349 46.934 9.514 1.00 50.09 80 GLY A CA 1
ATOM 635 C C . GLY A 1 80 ? -7.454 45.889 9.696 1.00 50.09 80 GLY A C 1
ATOM 636 O O . GLY A 1 80 ? -7.168 44.731 10.008 1.00 50.09 80 GLY A O 1
ATOM 637 N N . ILE A 1 81 ? -8.710 46.251 9.426 1.00 65.25 81 ILE A N 1
ATOM 638 C CA . ILE A 1 81 ? -9.864 45.346 9.514 1.00 65.25 81 ILE A CA 1
ATOM 639 C C . ILE A 1 81 ? -9.763 44.217 8.483 1.00 65.25 81 ILE A C 1
ATOM 641 O O . ILE A 1 81 ? -10.002 43.059 8.830 1.00 65.25 81 ILE A O 1
ATOM 645 N N . VAL A 1 82 ? -9.377 44.512 7.237 1.00 56.66 82 VAL A N 1
ATOM 646 C CA . VAL A 1 82 ? -9.230 43.496 6.180 1.00 56.66 82 VAL A CA 1
ATOM 647 C C . VAL A 1 82 ? -8.122 42.500 6.525 1.00 56.66 82 VAL A C 1
ATOM 649 O O . VAL A 1 82 ? -8.356 41.290 6.469 1.00 56.66 82 VAL A O 1
ATOM 652 N N . PHE A 1 83 ? -6.948 42.976 6.951 1.00 51.03 83 PHE A N 1
ATOM 653 C CA . PHE A 1 83 ? -5.852 42.096 7.366 1.00 51.03 83 PHE A CA 1
ATOM 654 C C . PHE A 1 83 ? -6.242 41.236 8.568 1.00 51.03 83 PHE A C 1
ATOM 656 O O . PHE A 1 83 ? -6.070 40.017 8.536 1.00 51.03 83 PHE A O 1
ATOM 663 N N . THR A 1 84 ? -6.831 41.837 9.601 1.00 58.75 84 THR A N 1
ATOM 664 C CA . THR A 1 84 ? -7.243 41.108 10.809 1.00 58.75 84 THR A CA 1
ATOM 665 C C . THR A 1 84 ? -8.312 40.062 10.484 1.00 58.75 84 THR A C 1
ATOM 667 O O . THR A 1 84 ? -8.225 38.927 10.947 1.00 58.75 84 THR A O 1
ATOM 670 N N . SER A 1 85 ? -9.269 40.387 9.610 1.00 48.12 85 SER A N 1
ATOM 671 C CA . SER A 1 85 ? -10.297 39.447 9.145 1.00 48.12 85 SER A CA 1
ATOM 672 C C . SER A 1 85 ? -9.700 38.278 8.358 1.00 48.12 85 SER A C 1
ATOM 674 O O . SER A 1 85 ? -10.122 37.140 8.550 1.00 48.12 85 SER A O 1
ATOM 676 N N . PHE A 1 86 ? -8.686 38.523 7.521 1.00 55.78 86 PHE A N 1
ATOM 677 C CA . PHE A 1 86 ? -7.974 37.471 6.790 1.00 55.78 86 PHE A CA 1
ATOM 678 C C . PHE A 1 86 ? -7.201 36.539 7.735 1.00 55.78 86 PHE A C 1
ATOM 680 O O . PHE A 1 86 ? -7.282 35.317 7.603 1.00 55.78 86 PHE A O 1
ATOM 687 N N . PHE A 1 87 ? -6.516 37.098 8.738 1.00 50.91 87 PHE A N 1
ATOM 688 C CA . PHE A 1 87 ? -5.841 36.317 9.779 1.00 50.91 87 PHE A CA 1
ATOM 689 C C . PHE A 1 87 ? -6.830 35.480 10.599 1.00 50.91 87 PHE A C 1
ATOM 691 O O . PHE A 1 87 ? -6.609 34.284 10.791 1.00 50.91 87 PHE A O 1
ATOM 698 N N . ILE A 1 88 ? -7.945 36.072 11.030 1.00 53.62 88 ILE A N 1
ATOM 699 C CA . ILE A 1 88 ? -9.003 35.377 11.771 1.00 53.62 88 ILE A CA 1
ATOM 700 C C . ILE A 1 88 ? -9.615 34.257 10.916 1.00 53.62 88 ILE A C 1
ATOM 702 O O . ILE A 1 88 ? -9.711 33.121 11.379 1.00 53.62 88 ILE A O 1
ATOM 706 N N . ALA A 1 89 ? -9.958 34.524 9.653 1.00 50.88 89 ALA A N 1
ATOM 707 C CA . ALA A 1 89 ? -10.482 33.518 8.729 1.00 50.88 89 ALA A CA 1
ATOM 708 C C . ALA A 1 89 ? -9.477 32.379 8.479 1.00 50.88 89 ALA A C 1
ATOM 710 O O . ALA A 1 89 ? -9.862 31.208 8.457 1.00 50.88 89 ALA A O 1
ATOM 711 N N . GLY A 1 90 ? -8.184 32.694 8.360 1.00 47.91 90 GLY A N 1
ATOM 712 C CA . GLY A 1 90 ? -7.110 31.704 8.260 1.00 47.91 90 GLY A CA 1
ATOM 713 C C . GLY A 1 90 ? -6.993 30.823 9.509 1.00 47.91 90 GLY A C 1
ATOM 714 O O . GLY A 1 90 ? -6.889 29.600 9.395 1.00 47.91 90 GLY A O 1
ATOM 715 N N . LEU A 1 91 ? -7.086 31.415 10.705 1.00 55.94 91 LEU A N 1
ATOM 716 C CA . LEU A 1 91 ? -7.071 30.691 11.982 1.00 55.94 91 LEU A CA 1
ATOM 717 C C . LEU A 1 91 ? -8.308 29.797 12.159 1.00 55.94 91 LEU A C 1
ATOM 719 O O . LEU A 1 91 ? -8.167 28.630 12.532 1.00 55.94 91 LEU A O 1
ATOM 723 N N . PHE A 1 92 ? -9.505 30.292 11.829 1.00 53.47 92 PHE A N 1
ATOM 724 C CA . PHE A 1 92 ? -10.732 29.488 11.849 1.00 53.47 92 PHE A CA 1
ATOM 725 C C . PHE A 1 92 ? -10.681 28.341 10.837 1.00 53.47 92 PHE A C 1
ATOM 727 O O . PHE A 1 92 ? -11.056 27.218 11.171 1.00 53.47 92 PHE A O 1
ATOM 734 N N . THR A 1 93 ? -10.153 28.581 9.635 1.00 64.88 93 THR A N 1
ATOM 735 C CA . THR A 1 93 ? -9.966 27.539 8.614 1.00 64.88 93 THR A CA 1
ATOM 736 C C . THR A 1 93 ? -8.994 26.463 9.096 1.00 64.88 93 THR A C 1
ATOM 738 O O . THR A 1 93 ? -9.271 25.273 8.950 1.00 64.88 93 THR A O 1
ATOM 741 N N . ARG A 1 94 ? -7.882 26.852 9.734 1.00 64.81 94 ARG A N 1
ATOM 742 C CA . ARG A 1 94 ? -6.897 25.914 10.294 1.00 64.81 94 ARG A CA 1
ATOM 743 C C . ARG A 1 94 ? -7.485 25.066 11.426 1.00 64.81 94 ARG A C 1
ATOM 745 O O . ARG A 1 94 ? -7.301 23.849 11.420 1.00 64.81 94 ARG A O 1
ATOM 752 N N . ASN A 1 95 ? -8.221 25.676 12.357 1.00 65.44 95 ASN A N 1
ATOM 753 C CA . ASN A 1 95 ? -8.876 24.951 13.451 1.00 65.44 95 ASN A CA 1
ATOM 754 C C . ASN A 1 95 ? -9.984 24.016 12.946 1.00 65.44 95 ASN A C 1
ATOM 756 O O . ASN A 1 95 ? -10.043 22.860 13.369 1.00 65.44 95 ASN A O 1
ATOM 760 N N . ASN A 1 96 ? -10.805 24.466 11.992 1.00 71.88 96 ASN A N 1
ATOM 761 C CA . ASN A 1 96 ? -11.811 23.612 11.360 1.00 71.88 96 ASN A CA 1
ATOM 762 C C . ASN A 1 96 ? -11.171 22.439 10.616 1.00 71.88 96 ASN A C 1
ATOM 764 O O . ASN A 1 96 ? -11.633 21.312 10.771 1.00 71.88 96 ASN A O 1
ATOM 768 N N . LYS A 1 97 ? -10.077 22.665 9.878 1.00 74.12 97 LYS A N 1
ATOM 769 C CA . LYS A 1 97 ? -9.358 21.597 9.174 1.00 74.12 97 LYS A CA 1
ATOM 770 C C . LYS A 1 97 ? -8.812 20.545 10.142 1.00 74.12 97 LYS A C 1
ATOM 772 O O . LYS A 1 97 ? -8.983 19.356 9.899 1.00 74.12 97 LYS A O 1
ATOM 777 N N . ARG A 1 98 ? -8.218 20.954 11.270 1.00 75.06 98 ARG A N 1
ATOM 778 C CA . ARG A 1 98 ? -7.721 20.011 12.291 1.00 75.06 98 ARG A CA 1
ATOM 779 C C . ARG A 1 98 ? -8.857 19.206 12.930 1.00 75.06 98 ARG A C 1
ATOM 781 O O . ARG A 1 98 ? -8.724 17.999 13.101 1.00 75.06 98 ARG A O 1
ATOM 788 N N . SER A 1 99 ? -9.980 19.854 13.242 1.00 74.19 99 SER A N 1
ATOM 789 C CA . SER A 1 99 ? -11.176 19.182 13.769 1.00 74.19 99 SER A CA 1
ATOM 790 C C . SER A 1 99 ? -11.751 18.166 12.773 1.00 74.19 99 SER A C 1
ATOM 792 O O . SER A 1 99 ? -12.002 17.015 13.127 1.00 74.19 99 SER A O 1
ATOM 794 N N . GLN A 1 100 ? -11.865 18.547 11.498 1.00 74.62 100 GLN A N 1
ATOM 795 C CA . GLN A 1 100 ? -12.307 17.655 10.425 1.00 74.62 100 GLN A CA 1
ATOM 796 C C . GLN A 1 100 ? -11.373 16.455 10.255 1.00 74.62 100 GLN A C 1
ATOM 798 O O . GLN A 1 100 ? -11.854 15.329 10.159 1.00 74.62 100 GLN A O 1
ATOM 803 N N . LEU A 1 101 ? -10.053 16.667 10.286 1.00 80.69 101 LEU A N 1
ATOM 804 C CA . LEU A 1 101 ? -9.080 15.578 10.200 1.00 80.69 101 LEU A CA 1
ATOM 805 C C . LEU A 1 101 ? -9.175 14.612 11.394 1.00 80.69 101 LEU A C 1
ATOM 807 O O . LEU A 1 101 ? -9.089 13.407 11.180 1.00 80.69 101 LEU A O 1
ATOM 811 N N . LYS A 1 102 ? -9.423 15.100 12.622 1.00 80.44 102 LYS A N 1
ATOM 812 C CA . LYS A 1 102 ? -9.689 14.239 13.796 1.00 80.44 102 LYS A CA 1
ATOM 813 C C . LYS A 1 102 ? -10.919 13.363 13.592 1.00 80.44 102 LYS A C 1
ATOM 815 O O . LYS A 1 102 ? -10.867 12.160 13.838 1.00 80.44 102 LYS A O 1
ATOM 820 N N . ILE A 1 103 ? -12.010 13.955 13.109 1.00 76.38 103 ILE A N 1
ATOM 821 C CA . ILE A 1 103 ? -13.250 13.226 12.823 1.00 76.38 103 ILE A CA 1
ATOM 822 C C . ILE A 1 103 ? -13.000 12.182 11.727 1.00 76.38 103 ILE A C 1
ATOM 824 O O . ILE A 1 103 ? -13.344 11.018 11.898 1.00 76.38 103 ILE A O 1
ATOM 828 N N . MET A 1 104 ? -12.326 12.550 10.638 1.00 81.38 104 MET A N 1
ATOM 829 C CA . MET A 1 104 ? -11.970 11.618 9.562 1.00 81.38 104 MET A CA 1
ATOM 830 C C . MET A 1 104 ? -11.091 10.464 10.053 1.00 81.38 104 MET A C 1
ATOM 832 O O . MET A 1 104 ? -11.382 9.305 9.754 1.00 81.38 104 MET A O 1
ATOM 836 N N . HIS A 1 105 ? -10.068 10.764 10.857 1.00 82.75 105 HIS A N 1
ATOM 837 C CA . HIS A 1 105 ? -9.207 9.752 11.461 1.00 82.75 105 HIS A CA 1
ATOM 838 C C . HIS A 1 105 ? -10.012 8.793 12.350 1.00 82.75 105 HIS A C 1
ATOM 840 O O . HIS A 1 105 ? -9.817 7.583 12.276 1.00 82.75 105 HIS A O 1
ATOM 846 N N . SER A 1 106 ? -10.983 9.302 13.115 1.00 76.00 106 SER A N 1
ATOM 847 C CA . SER A 1 106 ? -11.862 8.453 13.930 1.00 76.00 106 SER A CA 1
ATOM 848 C C . SER A 1 106 ? -12.777 7.536 13.106 1.00 76.00 106 SER A C 1
ATOM 850 O O . SER A 1 106 ? -13.120 6.453 13.568 1.00 76.00 106 SER A O 1
ATOM 852 N N . VAL A 1 107 ? -13.152 7.941 11.887 1.00 78.94 107 VAL A N 1
ATOM 853 C CA . VAL A 1 107 ? -14.069 7.178 11.024 1.00 78.94 107 VAL A CA 1
ATOM 854 C C . VAL A 1 107 ? -13.339 6.088 10.241 1.00 78.94 107 VAL A C 1
ATOM 856 O O . VAL A 1 107 ? -13.804 4.954 10.203 1.00 78.94 107 VAL A O 1
ATOM 859 N N . PHE A 1 108 ? -12.210 6.414 9.604 1.00 81.31 108 PHE A N 1
ATOM 860 C CA . PHE A 1 108 ? -11.525 5.488 8.691 1.00 81.31 108 PHE A CA 1
ATOM 861 C C . PHE A 1 108 ? -10.002 5.421 8.872 1.00 81.31 108 PHE A C 1
ATOM 863 O O . PHE A 1 108 ? -9.330 4.714 8.120 1.00 81.31 108 PHE A O 1
ATOM 870 N N . GLY A 1 109 ? -9.435 6.110 9.866 1.00 82.44 109 GLY A N 1
ATOM 871 C CA . GLY A 1 109 ? -7.987 6.223 10.072 1.00 82.44 109 GLY A CA 1
ATOM 872 C C . GLY A 1 109 ? -7.280 4.881 10.254 1.00 82.44 109 GLY A C 1
ATOM 873 O O . GLY A 1 109 ? -6.251 4.645 9.629 1.00 82.44 109 GLY A O 1
ATOM 874 N N . GLN A 1 110 ? -7.864 3.951 11.016 1.00 82.81 110 GLN A N 1
ATOM 875 C CA . GLN A 1 110 ? -7.284 2.614 11.197 1.00 82.81 110 GLN A CA 1
ATOM 876 C C . GLN A 1 110 ? -7.224 1.823 9.880 1.00 82.81 110 GLN A C 1
ATOM 878 O O . GLN A 1 110 ? -6.186 1.251 9.550 1.00 82.81 110 GLN A O 1
ATOM 883 N N . GLN A 1 111 ? -8.318 1.809 9.112 1.00 83.00 111 GLN A N 1
ATOM 884 C CA . GLN A 1 111 ? -8.378 1.127 7.812 1.00 83.00 111 GLN A CA 1
ATOM 885 C C . GLN A 1 111 ? -7.424 1.771 6.802 1.00 83.00 111 GLN A C 1
ATOM 887 O O . GLN A 1 111 ? -6.761 1.071 6.041 1.00 83.00 111 GLN A O 1
ATOM 892 N N . TYR A 1 112 ? -7.324 3.100 6.829 1.00 89.75 112 TYR A N 1
ATOM 893 C CA . TYR A 1 112 ? -6.401 3.863 6.001 1.00 89.75 112 TYR A CA 1
ATOM 894 C C . TYR A 1 112 ? -4.944 3.537 6.327 1.00 89.75 112 TYR A C 1
ATOM 896 O O . TYR A 1 112 ? -4.191 3.169 5.432 1.00 89.75 112 TYR A O 1
ATOM 904 N N . ASN A 1 113 ? -4.550 3.600 7.601 1.00 88.50 113 ASN A N 1
ATOM 905 C CA . ASN A 1 113 ? -3.184 3.292 8.026 1.00 88.50 113 ASN A CA 1
ATOM 906 C C . ASN A 1 113 ? -2.814 1.848 7.677 1.00 88.50 113 ASN A C 1
ATOM 908 O O . ASN A 1 113 ? -1.716 1.602 7.177 1.00 88.50 113 ASN A O 1
ATOM 912 N N . LYS A 1 114 ? -3.759 0.909 7.852 1.00 85.69 114 LYS A N 1
ATOM 913 C CA . LYS A 1 114 ? -3.596 -0.474 7.398 1.00 85.69 114 LYS A CA 1
ATOM 914 C C . LYS A 1 114 ? -3.343 -0.518 5.889 1.00 85.69 114 LYS A C 1
ATOM 916 O O . LYS A 1 114 ? -2.341 -1.085 5.474 1.00 85.69 114 LYS A O 1
ATOM 921 N N . LEU A 1 115 ? -4.190 0.121 5.075 1.00 91.00 115 LEU A N 1
ATOM 922 C CA . LEU A 1 115 ? -4.013 0.188 3.620 1.00 91.00 115 LEU A CA 1
ATOM 923 C C . LEU A 1 115 ? -2.637 0.720 3.235 1.00 91.00 115 LEU A C 1
ATOM 925 O O . LEU A 1 115 ? -1.933 0.066 2.472 1.00 91.00 115 LEU A O 1
ATOM 929 N N . ILE A 1 116 ? -2.231 1.866 3.776 1.00 93.00 116 ILE A N 1
ATOM 930 C CA . ILE A 1 116 ? -0.944 2.466 3.423 1.00 93.00 116 ILE A CA 1
ATOM 931 C C . ILE A 1 116 ? 0.222 1.558 3.827 1.00 93.00 116 ILE A C 1
ATOM 933 O O . ILE A 1 116 ? 1.105 1.328 3.002 1.00 93.00 116 ILE A O 1
ATOM 937 N N . SER A 1 117 ? 0.204 0.974 5.031 1.00 88.00 117 SER A N 1
ATOM 938 C CA . SER A 1 117 ? 1.236 0.016 5.458 1.00 88.00 117 SER A CA 1
ATOM 939 C C . SER A 1 117 ? 1.315 -1.187 4.509 1.00 88.00 117 SER A C 1
ATOM 941 O O . SER A 1 117 ? 2.404 -1.539 4.046 1.00 88.00 117 SER A O 1
ATOM 943 N N . MET A 1 118 ? 0.165 -1.756 4.124 1.00 88.12 118 MET A N 1
ATOM 944 C CA . MET A 1 118 ? 0.091 -2.862 3.164 1.00 88.12 118 MET A CA 1
ATOM 945 C C . MET A 1 118 ? 0.700 -2.468 1.811 1.00 88.12 118 MET A C 1
ATOM 947 O O . MET A 1 118 ? 1.562 -3.179 1.295 1.00 88.12 118 MET A O 1
ATOM 951 N N . LEU A 1 119 ? 0.318 -1.322 1.239 1.00 93.25 119 LEU A N 1
ATOM 952 C CA . LEU A 1 119 ? 0.865 -0.856 -0.041 1.00 93.25 119 LEU A CA 1
ATOM 953 C C . LEU A 1 119 ? 2.390 -0.647 0.035 1.00 93.25 119 LEU A C 1
ATOM 955 O O . LEU A 1 119 ? 3.115 -1.130 -0.834 1.00 93.25 119 LEU A O 1
ATOM 959 N N . CYS A 1 120 ? 2.890 0.003 1.091 1.00 92.62 120 CYS A N 1
ATOM 960 C CA . CYS A 1 120 ? 4.322 0.249 1.293 1.00 92.62 120 CYS A CA 1
ATOM 961 C C . CYS A 1 120 ? 5.134 -1.050 1.374 1.00 92.62 120 CYS A C 1
ATOM 963 O O . CYS A 1 120 ? 6.143 -1.198 0.680 1.00 92.62 120 CYS A O 1
ATOM 965 N N . ARG A 1 121 ? 4.681 -2.011 2.187 1.00 89.38 121 ARG A N 1
ATOM 966 C CA . ARG A 1 121 ? 5.345 -3.313 2.350 1.00 89.38 121 ARG A CA 1
ATOM 967 C C . ARG A 1 121 ? 5.433 -4.062 1.030 1.00 89.38 121 ARG A C 1
ATOM 969 O O . ARG A 1 121 ? 6.513 -4.501 0.652 1.00 89.38 121 ARG A O 1
ATOM 976 N N . ASN A 1 122 ? 4.326 -4.147 0.295 1.00 89.19 122 ASN A N 1
ATOM 977 C CA . ASN A 1 122 ? 4.267 -4.883 -0.968 1.00 89.19 122 ASN A CA 1
ATOM 978 C C . ASN A 1 122 ? 5.201 -4.298 -2.046 1.00 89.19 122 ASN A C 1
ATOM 980 O O . ASN A 1 122 ? 5.760 -5.050 -2.845 1.00 89.19 122 ASN A O 1
ATOM 984 N N . ILE A 1 123 ? 5.440 -2.981 -2.038 1.00 90.94 123 ILE A N 1
ATOM 985 C CA . ILE A 1 123 ? 6.465 -2.365 -2.893 1.00 90.94 123 ILE A CA 1
ATOM 986 C C . ILE A 1 123 ? 7.872 -2.777 -2.479 1.00 90.94 123 ILE A C 1
ATOM 988 O O . ILE A 1 123 ? 8.663 -3.175 -3.336 1.00 90.94 123 ILE A O 1
ATOM 992 N N . LEU A 1 124 ? 8.185 -2.726 -1.184 1.00 89.50 124 LEU A N 1
ATOM 993 C CA . LEU A 1 124 ? 9.504 -3.118 -0.693 1.00 89.50 124 LEU A CA 1
ATOM 994 C C . LEU A 1 124 ? 9.800 -4.593 -0.963 1.00 89.50 124 LEU A C 1
ATOM 996 O O . LEU A 1 124 ? 10.914 -4.899 -1.366 1.00 89.50 124 LEU A O 1
ATOM 1000 N N . VAL A 1 125 ? 8.812 -5.486 -0.867 1.00 85.62 125 VAL A N 1
ATOM 1001 C CA . VAL A 1 125 ? 8.969 -6.906 -1.242 1.00 85.62 125 VAL A CA 1
ATOM 1002 C C . VAL A 1 125 ? 9.474 -7.047 -2.678 1.00 85.62 125 VAL A C 1
ATOM 1004 O O . VAL A 1 125 ? 10.419 -7.787 -2.939 1.00 85.62 125 VAL A O 1
ATOM 1007 N N . ILE A 1 126 ? 8.869 -6.323 -3.622 1.00 85.50 126 ILE A N 1
ATOM 1008 C CA . ILE A 1 126 ? 9.255 -6.373 -5.040 1.00 85.50 126 ILE A CA 1
ATOM 1009 C C . ILE A 1 126 ? 10.643 -5.770 -5.246 1.00 85.50 126 ILE A C 1
ATOM 1011 O O . ILE A 1 126 ? 11.467 -6.353 -5.947 1.00 85.50 126 ILE A O 1
ATOM 1015 N N . VAL A 1 127 ? 10.889 -4.600 -4.655 1.00 86.50 127 VAL A N 1
ATOM 1016 C CA . VAL A 1 127 ? 12.105 -3.815 -4.887 1.00 86.50 127 VAL A CA 1
ATOM 1017 C C . VAL A 1 127 ? 13.329 -4.436 -4.211 1.00 86.50 127 VAL A C 1
ATOM 1019 O O . VAL A 1 127 ? 14.390 -4.500 -4.826 1.00 86.50 127 VAL A O 1
ATOM 1022 N N . LYS A 1 128 ? 13.185 -4.903 -2.966 1.00 82.88 128 LYS A N 1
ATOM 1023 C CA . LYS A 1 128 ? 14.254 -5.530 -2.174 1.00 82.88 128 LYS A CA 1
ATOM 1024 C C . LYS A 1 128 ? 14.391 -7.024 -2.395 1.00 82.88 128 LYS A C 1
ATOM 1026 O O . LYS A 1 128 ? 15.439 -7.563 -2.060 1.00 82.88 128 LYS A O 1
ATOM 1031 N N . ARG A 1 129 ? 13.362 -7.675 -2.949 1.00 78.38 129 ARG A N 1
ATOM 1032 C CA . ARG A 1 129 ? 13.329 -9.133 -3.145 1.00 78.38 129 ARG A CA 1
ATOM 1033 C C . ARG A 1 129 ? 13.460 -9.886 -1.823 1.00 78.38 129 ARG A C 1
ATOM 1035 O O . ARG A 1 129 ? 14.094 -10.933 -1.760 1.00 78.38 129 ARG A O 1
ATOM 1042 N N . ASP A 1 130 ? 12.856 -9.321 -0.788 1.00 78.44 130 ASP A N 1
ATOM 1043 C CA . ASP A 1 130 ? 12.952 -9.805 0.579 1.00 78.44 130 ASP A CA 1
ATOM 1044 C C . ASP A 1 130 ? 11.541 -10.049 1.120 1.00 78.44 130 ASP A C 1
ATOM 1046 O O . ASP A 1 130 ? 10.706 -9.139 1.187 1.00 78.44 130 ASP A O 1
ATOM 1050 N N . ASP A 1 131 ? 11.264 -11.305 1.456 1.00 72.75 131 ASP A N 1
ATOM 1051 C CA . ASP A 1 131 ? 9.975 -11.753 1.967 1.00 72.75 131 ASP A CA 1
ATOM 1052 C C . ASP A 1 131 ? 9.773 -11.353 3.438 1.00 72.75 131 ASP A C 1
ATOM 1054 O O . ASP A 1 131 ? 8.645 -11.388 3.936 1.00 72.75 131 ASP A O 1
ATOM 1058 N N . ILE A 1 132 ? 10.812 -10.840 4.114 1.00 76.31 132 ILE A N 1
ATOM 1059 C CA . ILE A 1 132 ? 10.704 -10.316 5.480 1.00 76.31 132 ILE A CA 1
ATOM 10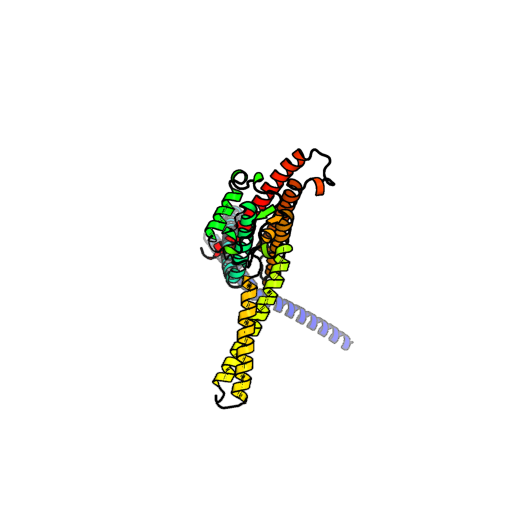60 C C . ILE A 1 132 ? 9.663 -9.197 5.593 1.00 76.31 132 ILE A C 1
ATOM 1062 O O . ILE A 1 132 ? 9.018 -9.063 6.634 1.00 76.31 132 ILE A O 1
ATOM 1066 N N . TYR A 1 133 ? 9.448 -8.422 4.525 1.00 79.06 133 TYR A N 1
ATOM 1067 C CA . TYR A 1 133 ? 8.462 -7.338 4.487 1.00 79.06 133 TYR A CA 1
ATOM 1068 C C . TYR A 1 133 ? 7.008 -7.838 4.462 1.00 79.06 133 TYR A C 1
ATOM 1070 O O . TYR A 1 133 ? 6.103 -7.068 4.790 1.00 79.06 133 TYR A O 1
ATOM 1078 N N . LEU A 1 134 ? 6.787 -9.117 4.137 1.00 71.69 134 LEU A N 1
ATOM 1079 C CA . LEU A 1 134 ? 5.492 -9.804 4.255 1.00 71.69 134 LEU A CA 1
ATOM 1080 C C . LEU A 1 134 ? 5.219 -10.283 5.684 1.00 71.69 134 LEU A C 1
ATOM 1082 O O . LEU A 1 134 ? 4.103 -10.665 6.019 1.00 71.69 134 LEU A O 1
ATOM 1086 N N . SER A 1 135 ? 6.250 -10.319 6.526 1.00 65.00 135 SER A N 1
ATOM 1087 C CA . SER A 1 135 ? 6.141 -10.773 7.905 1.00 65.00 135 SER A CA 1
ATOM 1088 C C . SER A 1 135 ? 5.923 -9.602 8.867 1.00 65.00 135 SER A C 1
ATOM 1090 O O . SER A 1 135 ? 6.297 -8.456 8.603 1.00 65.00 135 SER A O 1
ATOM 1092 N N . PHE A 1 136 ? 5.398 -9.907 10.055 1.00 64.31 136 PHE A N 1
ATOM 1093 C CA . PHE A 1 136 ? 5.307 -8.951 11.163 1.00 64.31 136 PHE A CA 1
ATOM 1094 C C . PHE A 1 136 ? 6.673 -8.605 11.788 1.00 64.31 136 PHE A C 1
ATOM 1096 O O . PHE A 1 136 ? 6.721 -7.852 12.755 1.00 64.31 136 PHE A O 1
ATOM 1103 N N . GLN A 1 137 ? 7.788 -9.142 11.270 1.00 66.31 137 GLN A N 1
ATOM 1104 C CA . GLN A 1 137 ? 9.127 -8.894 11.821 1.00 66.31 137 GLN A CA 1
ATOM 1105 C C . GLN A 1 137 ? 9.614 -7.460 11.578 1.00 66.31 137 GLN A C 1
ATOM 1107 O O . GLN A 1 137 ? 10.431 -6.952 12.344 1.00 66.31 137 GLN A O 1
ATOM 1112 N N . LYS A 1 138 ? 9.130 -6.800 10.520 1.00 71.75 138 LYS A N 1
ATOM 1113 C CA . LYS A 1 138 ? 9.413 -5.385 10.249 1.00 71.75 138 LYS A CA 1
ATOM 1114 C C . LYS A 1 138 ? 8.275 -4.533 10.787 1.00 71.75 138 LYS A C 1
ATOM 1116 O O . LYS A 1 138 ? 7.130 -4.720 10.375 1.00 71.75 138 LYS A O 1
ATOM 1121 N N . ASP A 1 139 ? 8.585 -3.587 11.668 1.00 80.06 139 ASP A N 1
ATOM 1122 C CA . ASP A 1 139 ? 7.620 -2.583 12.110 1.00 80.06 139 ASP A CA 1
ATOM 1123 C C . ASP A 1 139 ? 7.352 -1.538 11.008 1.00 80.06 139 ASP A C 1
ATOM 1125 O O . ASP A 1 139 ? 8.117 -1.390 10.050 1.00 80.06 139 ASP A O 1
ATOM 1129 N N . ASP A 1 140 ? 6.241 -0.807 11.122 1.00 80.69 140 ASP A N 1
ATOM 1130 C CA . ASP A 1 140 ? 5.854 0.197 10.119 1.00 80.69 140 ASP A CA 1
ATOM 1131 C C . ASP A 1 140 ? 6.877 1.341 10.017 1.00 80.69 140 ASP A C 1
ATOM 1133 O O . ASP A 1 140 ? 7.090 1.904 8.943 1.00 80.69 140 ASP A O 1
ATOM 1137 N N . ARG A 1 141 ? 7.570 1.661 11.117 1.00 85.69 141 ARG A N 1
ATOM 1138 C CA . ARG A 1 141 ? 8.610 2.694 11.134 1.00 85.69 141 ARG A CA 1
ATOM 1139 C C . ARG A 1 141 ? 9.783 2.321 10.230 1.00 85.69 141 ARG A C 1
ATOM 1141 O O . ARG A 1 141 ? 10.220 3.162 9.445 1.00 85.69 141 ARG A O 1
ATOM 1148 N N . THR A 1 142 ? 10.263 1.083 10.319 1.00 87.88 142 THR A N 1
ATOM 1149 C CA . THR A 1 142 ? 11.341 0.560 9.470 1.00 87.88 142 THR A CA 1
ATOM 1150 C C . THR A 1 142 ? 10.900 0.537 8.011 1.00 87.88 142 THR A C 1
ATOM 1152 O O . THR A 1 142 ? 11.635 0.999 7.146 1.00 87.88 142 THR A O 1
ATOM 1155 N N . VAL A 1 143 ? 9.664 0.103 7.737 1.00 88.62 143 VAL A N 1
ATOM 1156 C CA . VAL A 1 143 ? 9.081 0.130 6.384 1.00 88.62 143 VAL A CA 1
ATOM 1157 C C . VAL A 1 143 ? 9.119 1.541 5.789 1.00 88.62 143 VAL A C 1
ATOM 1159 O O . VAL A 1 143 ? 9.587 1.726 4.668 1.00 88.62 143 VAL A O 1
ATOM 1162 N N . TYR A 1 144 ? 8.681 2.564 6.527 1.00 90.94 144 TYR A N 1
ATOM 1163 C CA . TYR A 1 144 ? 8.702 3.942 6.025 1.00 90.94 144 TYR A CA 1
ATOM 1164 C C . TYR A 1 144 ? 10.118 4.515 5.887 1.00 90.94 144 TYR A C 1
ATOM 1166 O O . TYR A 1 144 ? 10.366 5.324 4.992 1.00 90.94 144 TYR A O 1
ATOM 1174 N N . GLN A 1 145 ? 11.057 4.106 6.742 1.00 90.94 145 GLN A N 1
ATOM 1175 C CA . GLN A 1 145 ? 12.465 4.488 6.615 1.00 90.94 145 GLN A CA 1
ATOM 1176 C C . GLN A 1 145 ? 13.092 3.890 5.356 1.00 90.94 145 GLN A C 1
ATOM 1178 O O . GLN A 1 145 ? 13.695 4.626 4.576 1.00 90.94 145 GLN A O 1
ATOM 1183 N N . ASP A 1 146 ? 12.882 2.598 5.117 1.00 90.12 146 ASP A N 1
ATOM 1184 C CA . ASP A 1 146 ? 13.373 1.902 3.930 1.00 90.12 146 ASP A CA 1
ATOM 1185 C C . ASP A 1 146 ? 12.766 2.495 2.654 1.00 90.12 146 ASP A C 1
ATOM 1187 O O . ASP A 1 146 ? 13.480 2.747 1.685 1.00 90.12 146 ASP A O 1
ATOM 1191 N N . LEU A 1 147 ? 11.472 2.826 2.670 1.00 90.88 147 LEU A N 1
ATOM 1192 C CA . LEU A 1 147 ? 10.819 3.520 1.560 1.00 90.88 147 LEU A CA 1
ATOM 1193 C C . LEU A 1 147 ? 11.380 4.939 1.351 1.00 90.88 147 LEU A C 1
ATOM 1195 O O . LEU A 1 147 ? 11.522 5.393 0.220 1.00 90.88 147 LEU A O 1
ATOM 1199 N N . SER A 1 148 ? 11.766 5.643 2.421 1.00 90.44 148 SER A N 1
ATOM 1200 C CA . SER A 1 148 ? 12.449 6.940 2.304 1.00 90.44 148 SER A CA 1
ATOM 1201 C C . SER A 1 148 ? 13.842 6.810 1.689 1.00 90.44 148 SER A C 1
ATOM 1203 O O . SER A 1 148 ? 14.274 7.720 0.981 1.00 90.44 148 SER A O 1
ATOM 1205 N N . LEU A 1 149 ? 14.541 5.701 1.938 1.00 88.62 149 LEU A N 1
ATOM 1206 C CA . LEU A 1 149 ? 15.833 5.421 1.314 1.00 88.62 149 LEU A CA 1
ATOM 1207 C C . LEU A 1 149 ? 15.685 5.161 -0.191 1.00 88.62 149 LEU A C 1
ATOM 1209 O O . LEU A 1 149 ? 16.516 5.658 -0.946 1.00 88.62 149 LEU A O 1
ATOM 1213 N N . VAL A 1 150 ? 14.602 4.503 -0.635 1.00 86.31 150 VAL A N 1
ATOM 1214 C CA . VAL A 1 150 ? 14.274 4.363 -2.073 1.00 86.31 150 VAL A CA 1
ATOM 1215 C C . VAL A 1 150 ? 14.239 5.727 -2.762 1.00 86.31 150 VAL A C 1
ATOM 1217 O O . VAL A 1 150 ? 14.779 5.876 -3.851 1.00 86.31 150 VAL A O 1
ATOM 1220 N N . VAL A 1 151 ? 13.629 6.731 -2.125 1.00 86.75 151 VAL A N 1
ATOM 1221 C CA . VAL A 1 151 ? 13.521 8.090 -2.682 1.00 86.75 151 VAL A CA 1
ATOM 1222 C C . VAL A 1 151 ? 14.882 8.793 -2.744 1.00 86.75 151 VAL A C 1
ATOM 1224 O O . VAL A 1 151 ? 15.160 9.519 -3.694 1.00 86.75 151 VAL A O 1
ATOM 1227 N N . LYS A 1 152 ? 15.735 8.598 -1.731 1.00 84.62 152 LYS A N 1
ATOM 1228 C CA . LYS A 1 152 ? 16.992 9.348 -1.575 1.00 84.62 152 LYS A CA 1
ATOM 1229 C C . LYS A 1 152 ? 18.174 8.768 -2.350 1.00 84.62 152 LYS A C 1
ATOM 1231 O O . LYS A 1 152 ? 19.022 9.540 -2.782 1.00 84.62 152 LYS A O 1
ATOM 1236 N N . ASP A 1 153 ? 18.254 7.448 -2.489 1.00 78.12 153 ASP A N 1
ATOM 1237 C CA . ASP A 1 153 ? 19.398 6.766 -3.105 1.00 78.12 153 ASP A CA 1
ATOM 1238 C C . ASP A 1 153 ? 18.951 5.534 -3.893 1.00 78.12 153 ASP A C 1
ATOM 1240 O O . ASP A 1 153 ? 19.148 4.385 -3.494 1.00 78.12 153 ASP A O 1
ATOM 1244 N N . ILE A 1 154 ? 18.284 5.767 -5.021 1.00 70.06 154 ILE A N 1
ATOM 1245 C CA . ILE A 1 154 ? 17.624 4.665 -5.709 1.00 70.06 154 ILE A CA 1
ATOM 1246 C C . ILE A 1 154 ? 18.566 3.736 -6.476 1.00 70.06 154 ILE A C 1
ATOM 1248 O O . ILE A 1 154 ? 18.275 2.547 -6.632 1.00 70.06 154 ILE A O 1
ATOM 1252 N N . GLU A 1 155 ? 19.693 4.262 -6.957 1.00 63.97 155 GLU A N 1
ATOM 1253 C CA . GLU A 1 155 ? 20.654 3.489 -7.747 1.00 63.97 155 GLU A CA 1
ATOM 1254 C C . GLU A 1 155 ? 21.420 2.483 -6.878 1.00 63.97 155 GLU A C 1
ATOM 1256 O O . GLU A 1 155 ? 21.753 1.406 -7.370 1.00 63.97 155 GLU A O 1
ATOM 1261 N N . GLY A 1 156 ? 21.609 2.775 -5.584 1.00 63.09 156 GLY A N 1
ATOM 1262 C CA . GLY A 1 156 ? 22.117 1.819 -4.595 1.00 63.09 156 GLY A CA 1
ATOM 1263 C C . GLY A 1 156 ? 21.054 0.867 -4.033 1.00 63.09 156 GLY A C 1
ATOM 1264 O O . GLY A 1 156 ? 21.392 -0.147 -3.421 1.00 63.09 156 GLY A O 1
ATOM 1265 N N . PHE A 1 157 ? 19.764 1.166 -4.229 1.00 70.44 157 PHE A N 1
ATOM 1266 C CA . PHE A 1 157 ? 18.673 0.441 -3.572 1.00 70.44 157 PHE A CA 1
ATOM 1267 C C . PHE A 1 157 ? 18.037 -0.659 -4.429 1.00 70.44 157 PHE A C 1
ATOM 1269 O O . PHE A 1 157 ? 17.527 -1.627 -3.857 1.00 70.44 157 PHE A O 1
ATOM 1276 N N . ILE A 1 158 ? 18.052 -0.522 -5.763 1.00 75.75 158 ILE A N 1
ATOM 1277 C CA . ILE A 1 158 ? 17.465 -1.493 -6.702 1.00 75.75 158 ILE A CA 1
ATOM 1278 C C . ILE A 1 158 ? 18.556 -2.193 -7.507 1.00 75.75 158 ILE A C 1
ATOM 1280 O O . ILE A 1 158 ? 19.087 -1.648 -8.478 1.00 75.75 158 ILE A O 1
ATOM 1284 N N . ASP A 1 159 ? 18.819 -3.453 -7.175 1.00 74.88 159 ASP A N 1
ATOM 1285 C CA . ASP A 1 159 ? 19.697 -4.295 -7.978 1.00 74.88 159 ASP A CA 1
ATOM 1286 C C . ASP A 1 159 ? 18.929 -4.913 -9.159 1.00 74.88 159 ASP A C 1
ATOM 1288 O O . ASP A 1 159 ? 18.312 -5.970 -9.035 1.00 74.88 159 ASP A O 1
ATOM 1292 N N . TYR A 1 160 ? 18.996 -4.279 -10.335 1.00 77.56 160 TYR A N 1
ATOM 1293 C CA . TYR A 1 160 ? 18.380 -4.794 -11.570 1.00 77.56 160 TYR A CA 1
ATOM 1294 C C . TYR A 1 160 ? 18.924 -6.167 -11.999 1.00 77.56 160 TYR A C 1
ATOM 1296 O O . TYR A 1 160 ? 18.238 -6.887 -12.728 1.00 77.56 160 TYR A O 1
ATOM 1304 N N . SER A 1 161 ? 20.123 -6.556 -11.559 1.00 75.81 161 SER A N 1
ATOM 1305 C CA . SER A 1 161 ? 20.674 -7.880 -11.862 1.00 75.81 161 SER A CA 1
ATOM 1306 C C . SER A 1 161 ? 20.013 -8.992 -11.034 1.00 75.81 161 SER A C 1
ATOM 1308 O O . SER A 1 161 ? 19.926 -10.129 -11.494 1.00 75.81 161 SER A O 1
ATOM 1310 N N . SER A 1 162 ? 19.439 -8.659 -9.871 1.00 69.94 162 SER A N 1
ATOM 1311 C CA . SER A 1 162 ? 18.738 -9.604 -8.984 1.00 69.94 162 SER A CA 1
ATOM 1312 C C . SER A 1 162 ? 17.347 -10.035 -9.486 1.00 69.94 162 SER A C 1
ATOM 1314 O O . SER A 1 162 ? 16.800 -11.063 -9.067 1.00 69.94 162 SER A O 1
ATOM 1316 N N . PHE A 1 163 ? 16.764 -9.285 -10.425 1.00 69.75 163 PHE A N 1
ATOM 1317 C CA . PHE A 1 163 ? 15.472 -9.572 -11.054 1.00 69.75 163 PHE A CA 1
ATOM 1318 C C . PHE A 1 163 ? 15.612 -10.584 -12.204 1.00 69.75 163 PHE A C 1
ATOM 1320 O O . PHE A 1 163 ? 15.169 -10.353 -13.330 1.00 69.75 163 PHE A O 1
ATOM 1327 N N . ASN A 1 164 ? 16.218 -11.741 -11.935 1.00 63.69 164 ASN A N 1
ATOM 1328 C CA . ASN A 1 164 ? 16.136 -12.867 -12.864 1.00 63.69 164 ASN A CA 1
ATOM 1329 C C . ASN A 1 164 ? 14.665 -13.255 -13.109 1.00 63.69 164 ASN A C 1
ATOM 1331 O O . ASN A 1 164 ? 13.791 -12.987 -12.277 1.00 63.69 164 ASN A O 1
ATOM 1335 N N . ARG A 1 165 ? 14.396 -13.876 -14.271 1.00 59.56 165 ARG A N 1
ATOM 1336 C CA . ARG A 1 165 ? 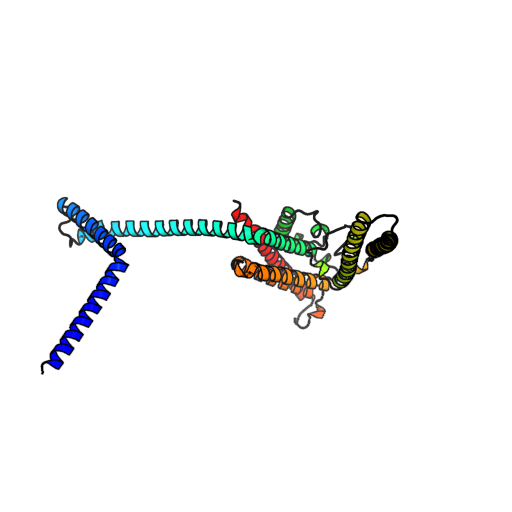13.040 -14.139 -14.802 1.00 59.56 165 ARG A CA 1
ATOM 1337 C C . ARG A 1 165 ? 12.086 -14.792 -13.793 1.00 59.56 165 ARG A C 1
ATOM 1339 O O . ARG A 1 165 ? 10.895 -14.504 -13.849 1.00 59.56 165 ARG A O 1
ATOM 1346 N N . SER A 1 166 ? 12.606 -15.601 -12.872 1.00 65.06 166 SER A N 1
ATOM 1347 C CA . SER A 1 166 ? 11.874 -16.268 -11.792 1.00 65.06 166 SER A CA 1
ATOM 1348 C C . SER A 1 166 ? 12.533 -16.018 -10.437 1.00 65.06 166 SER A C 1
ATOM 1350 O O . SER A 1 166 ? 13.763 -15.958 -10.350 1.00 65.06 166 SER A O 1
ATOM 1352 N N . PHE A 1 167 ? 11.738 -15.913 -9.372 1.00 65.00 167 PHE A N 1
ATOM 1353 C CA . PHE A 1 167 ? 12.264 -15.706 -8.023 1.00 65.00 167 PHE A CA 1
ATOM 1354 C C . PHE A 1 167 ? 11.382 -16.236 -6.919 1.00 65.00 167 PHE A C 1
ATOM 1356 O O . PHE A 1 167 ? 10.175 -16.369 -7.098 1.00 65.00 167 PHE A O 1
ATOM 1363 N N . ARG A 1 168 ? 12.027 -16.495 -5.776 1.00 65.31 168 ARG A N 1
ATOM 1364 C CA . ARG A 1 16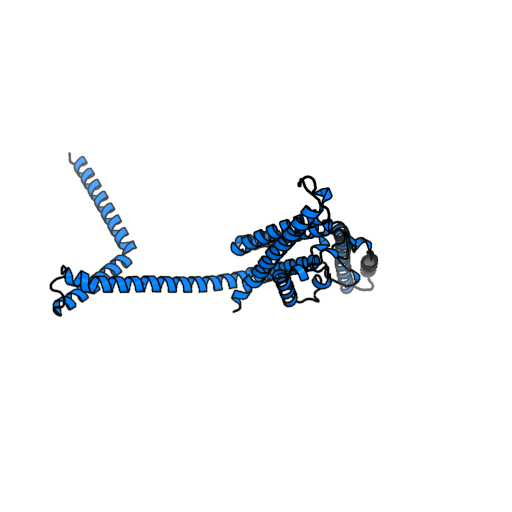8 ? 11.361 -16.874 -4.542 1.00 65.31 168 ARG A CA 1
ATOM 1365 C C . ARG A 1 168 ? 10.641 -15.670 -3.954 1.00 65.31 168 ARG A C 1
ATOM 1367 O O . ARG A 1 168 ? 11.295 -14.759 -3.466 1.00 65.31 168 ARG A O 1
ATOM 1374 N N . ILE A 1 169 ? 9.315 -15.673 -4.032 1.00 61.88 169 ILE A N 1
ATOM 1375 C CA . ILE A 1 169 ? 8.478 -14.610 -3.452 1.00 61.88 169 ILE A CA 1
ATOM 1376 C C . ILE A 1 169 ? 8.007 -14.966 -2.039 1.00 61.88 169 ILE A C 1
ATOM 1378 O O . ILE A 1 169 ? 7.692 -14.077 -1.255 1.00 61.88 169 ILE A O 1
ATOM 1382 N N . TRP A 1 170 ? 7.966 -16.258 -1.707 1.00 60.28 170 TRP A N 1
ATOM 1383 C CA . TRP A 1 170 ? 7.409 -16.719 -0.443 1.00 60.28 170 TRP A CA 1
ATOM 1384 C C . TRP A 1 170 ? 8.047 -18.027 0.035 1.00 60.28 170 TRP A C 1
ATOM 1386 O O . TRP A 1 170 ? 8.254 -18.974 -0.738 1.00 60.28 170 TRP A O 1
ATOM 1396 N N . ASP A 1 171 ? 8.338 -18.085 1.333 1.00 54.97 171 ASP A N 1
ATOM 1397 C CA . ASP A 1 171 ? 8.616 -19.316 2.061 1.00 54.97 171 ASP A CA 1
ATOM 1398 C C . ASP A 1 171 ? 7.443 -19.682 2.982 1.00 54.97 171 ASP A C 1
ATOM 1400 O O . ASP A 1 171 ? 7.306 -19.149 4.077 1.00 54.97 171 ASP A O 1
ATOM 1404 N N . VAL A 1 172 ? 6.619 -20.655 2.581 1.00 49.84 172 VAL A N 1
ATOM 1405 C CA . VAL A 1 172 ? 5.511 -21.179 3.412 1.00 49.84 172 VAL A CA 1
ATOM 1406 C C . VAL A 1 172 ? 6.000 -21.678 4.775 1.00 49.84 172 VAL A C 1
ATOM 1408 O O . VAL A 1 172 ? 5.254 -21.681 5.752 1.00 49.84 172 VAL A O 1
ATOM 1411 N N . THR A 1 173 ? 7.263 -22.108 4.861 1.00 45.16 173 THR A N 1
ATOM 1412 C CA . THR A 1 173 ? 7.839 -22.644 6.097 1.00 45.16 173 THR A CA 1
ATOM 1413 C C . THR A 1 173 ? 8.212 -21.560 7.106 1.00 45.16 173 THR A C 1
ATOM 1415 O O . THR A 1 173 ? 8.384 -21.884 8.279 1.00 45.16 173 THR A O 1
ATOM 1418 N N . SER A 1 174 ? 8.270 -20.286 6.689 1.00 46.44 174 SER A N 1
ATOM 1419 C CA . SER A 1 174 ? 8.540 -19.153 7.582 1.00 46.44 174 SER A CA 1
ATOM 1420 C C . SER A 1 174 ? 7.303 -18.680 8.359 1.00 46.44 174 SER A C 1
ATOM 1422 O O . SER A 1 174 ? 7.428 -17.835 9.242 1.00 46.44 174 SER A O 1
ATOM 1424 N N . GLY A 1 175 ? 6.112 -19.234 8.078 1.00 40.66 175 GLY A N 1
ATOM 1425 C CA . GLY A 1 175 ? 4.879 -18.925 8.817 1.00 40.66 175 GLY A CA 1
ATOM 1426 C C . GLY A 1 175 ? 4.358 -17.499 8.604 1.00 40.66 175 GLY A C 1
ATOM 1427 O O . GLY A 1 175 ? 3.589 -16.994 9.421 1.00 40.66 175 GLY A O 1
ATOM 1428 N N . SER A 1 176 ? 4.790 -16.836 7.530 1.00 45.59 176 SER A N 1
ATOM 1429 C CA . SER A 1 176 ? 4.348 -15.491 7.162 1.00 45.59 176 SER A CA 1
ATOM 1430 C C . SER A 1 176 ? 2.846 -15.467 6.850 1.00 45.59 176 SER A C 1
ATOM 1432 O O . SER A 1 176 ? 2.314 -16.331 6.151 1.00 45.59 176 SER A O 1
ATOM 1434 N N . SER A 1 177 ? 2.154 -14.464 7.391 1.00 49.66 177 SER A N 1
ATOM 1435 C CA . SER A 1 177 ? 0.751 -14.190 7.085 1.00 49.66 177 SER A CA 1
ATOM 1436 C C . SER A 1 177 ? 0.634 -13.795 5.612 1.00 49.66 177 SER A C 1
ATOM 1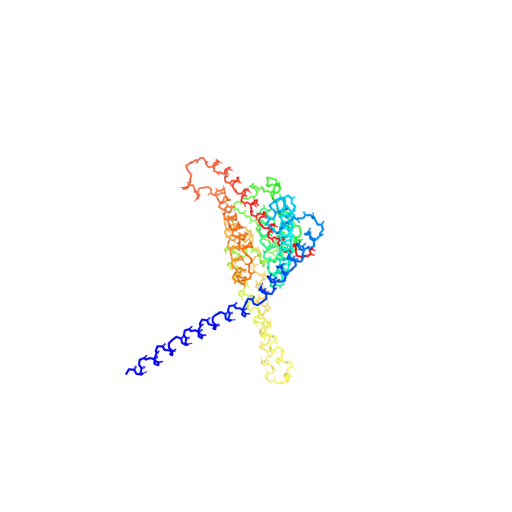438 O O . SER A 1 177 ? 1.076 -12.716 5.238 1.00 49.66 177 SER A O 1
ATOM 1440 N N . LEU A 1 178 ? 0.035 -14.654 4.781 1.00 54.22 178 LEU A N 1
ATOM 1441 C CA . LEU A 1 178 ? -0.277 -14.332 3.377 1.00 54.22 178 LEU A CA 1
ATOM 1442 C C . LEU A 1 178 ? -1.306 -13.206 3.239 1.00 54.22 178 LEU A C 1
ATOM 1444 O O . LEU A 1 178 ? -1.407 -12.583 2.181 1.00 54.22 178 LEU A O 1
ATOM 1448 N N . TRP A 1 179 ? -2.079 -12.982 4.301 1.00 51.06 179 TRP A N 1
ATOM 1449 C CA . TRP A 1 179 ? -3.099 -11.956 4.359 1.00 51.06 179 TRP A CA 1
ATOM 1450 C C . TRP A 1 179 ? -2.483 -10.600 4.063 1.00 51.06 179 TRP A C 1
ATOM 1452 O O . TRP A 1 179 ? -1.463 -10.256 4.658 1.00 51.06 179 TRP A O 1
ATOM 1462 N N . ASP A 1 180 ? -3.131 -9.846 3.173 1.00 63.00 180 ASP A N 1
ATOM 1463 C CA . ASP A 1 180 ? -2.774 -8.468 2.838 1.00 63.00 180 ASP A CA 1
ATOM 1464 C C . ASP A 1 180 ? -1.518 -8.290 1.951 1.00 63.00 180 ASP A C 1
ATOM 1466 O O . ASP A 1 180 ? -0.855 -7.243 1.962 1.00 63.00 180 ASP A O 1
ATOM 1470 N N . THR A 1 181 ? -1.193 -9.296 1.137 1.00 74.69 181 THR A N 1
ATOM 1471 C CA . THR A 1 181 ? -0.024 -9.281 0.243 1.00 74.69 181 THR A CA 1
ATOM 1472 C C . THR A 1 181 ? -0.436 -9.459 -1.211 1.00 74.69 181 THR A C 1
ATOM 1474 O O . THR A 1 181 ? -1.434 -10.101 -1.482 1.00 74.69 181 THR A O 1
ATOM 1477 N N . TYR A 1 182 ? 0.337 -8.958 -2.179 1.00 80.50 182 TYR A N 1
ATOM 1478 C CA . TYR A 1 182 ? 0.034 -9.199 -3.599 1.00 80.50 182 TYR A CA 1
ATOM 1479 C C . TYR A 1 182 ? 0.208 -10.671 -4.013 1.00 80.50 182 TYR A C 1
ATOM 1481 O O . TYR A 1 182 ? -0.129 -11.054 -5.131 1.00 80.50 182 TYR A O 1
ATOM 1489 N N . ILE A 1 183 ? 0.791 -11.489 -3.138 1.00 78.00 183 ILE A N 1
ATOM 1490 C CA . ILE A 1 183 ? 1.226 -12.852 -3.428 1.00 78.00 183 ILE A CA 1
ATOM 1491 C C . ILE A 1 183 ? 0.032 -13.775 -3.629 1.00 78.00 183 ILE A C 1
ATOM 1493 O O . ILE A 1 183 ? 0.062 -14.640 -4.503 1.00 78.00 183 ILE A O 1
ATOM 1497 N N . ASP A 1 184 ? -1.038 -13.552 -2.869 1.00 75.69 184 ASP A N 1
ATOM 1498 C CA . ASP A 1 184 ? -2.295 -14.285 -3.000 1.00 75.69 184 ASP A CA 1
ATOM 1499 C C . ASP A 1 184 ? -2.984 -14.057 -4.359 1.00 75.69 184 ASP A C 1
ATOM 1501 O O . ASP A 1 184 ? -3.771 -14.893 -4.799 1.00 75.69 184 ASP A O 1
ATOM 1505 N N . MET A 1 185 ? -2.636 -12.967 -5.051 1.00 83.00 185 MET A N 1
ATOM 1506 C CA . MET A 1 185 ? -3.147 -12.592 -6.367 1.00 83.00 185 MET A CA 1
ATOM 1507 C C . MET A 1 185 ? -2.304 -13.139 -7.525 1.00 83.00 185 MET A C 1
ATOM 1509 O O . MET A 1 185 ? -2.626 -12.886 -8.690 1.00 83.00 185 MET A O 1
ATOM 1513 N N . ILE A 1 186 ? -1.218 -13.866 -7.239 1.00 81.50 186 ILE A N 1
ATOM 1514 C CA . ILE A 1 186 ? -0.418 -14.555 -8.256 1.00 81.50 186 ILE A CA 1
ATOM 1515 C C . ILE A 1 186 ? -1.191 -15.801 -8.701 1.00 81.50 186 ILE A C 1
ATOM 1517 O O . ILE A 1 186 ? -1.441 -16.655 -7.859 1.00 81.50 186 ILE A O 1
ATOM 1521 N N . PRO A 1 187 ? -1.501 -16.008 -9.996 1.00 77.81 187 PRO A N 1
ATOM 1522 C CA . PRO A 1 187 ? -2.432 -17.058 -10.435 1.00 77.81 187 PRO A CA 1
ATOM 1523 C C . PRO A 1 187 ? -2.127 -18.479 -9.930 1.00 77.81 187 PRO A C 1
ATOM 1525 O O . PRO A 1 187 ? -3.035 -19.229 -9.570 1.00 77.81 187 PRO A O 1
ATOM 1528 N N . LYS A 1 188 ? -0.842 -18.860 -9.877 1.00 71.56 188 LYS A N 1
ATOM 1529 C CA . LYS A 1 188 ? -0.404 -20.178 -9.381 1.00 71.56 188 LYS A CA 1
ATOM 1530 C C . LYS A 1 188 ? -0.619 -20.338 -7.870 1.00 71.56 188 LYS A C 1
ATOM 1532 O O . LYS A 1 188 ? -0.883 -21.449 -7.419 1.00 71.56 188 LYS A O 1
ATOM 1537 N N . ILE A 1 189 ? -0.542 -19.240 -7.115 1.00 72.12 189 ILE A N 1
ATOM 1538 C CA . ILE A 1 189 ? -0.788 -19.189 -5.669 1.00 72.12 189 ILE A CA 1
ATOM 1539 C C . ILE A 1 189 ? -2.280 -18.984 -5.388 1.00 72.12 189 ILE A C 1
ATOM 1541 O O . ILE A 1 189 ? -2.810 -19.658 -4.522 1.00 72.12 189 ILE A O 1
ATOM 1545 N N . GLU A 1 190 ? -2.987 -18.150 -6.153 1.00 71.25 190 GLU A N 1
ATOM 1546 C CA . GLU A 1 190 ? -4.436 -17.911 -6.059 1.00 71.25 190 GLU A CA 1
ATOM 1547 C C . GLU A 1 190 ? -5.222 -19.221 -6.199 1.00 71.25 190 GLU A C 1
ATOM 1549 O O . GLU A 1 190 ? -6.102 -19.519 -5.392 1.00 71.25 190 GLU A O 1
ATOM 1554 N N . LYS A 1 191 ? -4.846 -20.063 -7.175 1.00 66.38 191 LYS A N 1
ATOM 1555 C CA . LYS A 1 191 ? -5.430 -21.401 -7.349 1.00 66.38 191 LYS A CA 1
ATOM 1556 C C . LYS A 1 191 ? -5.282 -22.254 -6.086 1.00 66.38 191 LYS A C 1
ATOM 1558 O O . LYS A 1 191 ? -6.223 -22.920 -5.674 1.00 66.38 191 LYS A O 1
ATOM 1563 N N . TYR A 1 192 ? -4.113 -22.188 -5.464 1.00 66.94 192 TYR A N 1
ATOM 1564 C CA . TYR A 1 192 ? -3.797 -22.940 -4.261 1.00 66.94 192 TYR A CA 1
ATOM 1565 C C . TYR A 1 192 ? -4.457 -22.368 -3.003 1.00 66.94 192 TYR A C 1
ATOM 1567 O O . TYR A 1 192 ? -4.908 -23.113 -2.139 1.00 66.94 192 TYR A O 1
ATOM 1575 N N . ASN A 1 193 ? -4.552 -21.041 -2.921 1.00 62.31 193 ASN A N 1
ATOM 1576 C CA . ASN A 1 193 ? -5.244 -20.325 -1.863 1.00 62.31 193 ASN A CA 1
ATOM 1577 C C . ASN A 1 193 ? -6.722 -20.724 -1.858 1.00 62.31 193 ASN A C 1
ATOM 1579 O O . ASN A 1 193 ? -7.250 -21.053 -0.807 1.00 62.31 193 ASN A O 1
ATOM 1583 N N . ASN A 1 194 ? -7.365 -20.804 -3.028 1.00 65.88 194 ASN A N 1
ATOM 1584 C CA . ASN A 1 194 ? -8.742 -21.291 -3.143 1.00 65.88 194 ASN A CA 1
ATOM 1585 C C . ASN A 1 194 ? -8.898 -22.727 -2.622 1.00 65.88 194 ASN A C 1
ATOM 1587 O O . ASN A 1 194 ? -9.816 -22.993 -1.850 1.00 65.88 194 ASN A O 1
ATOM 1591 N N . ASP A 1 195 ? -7.983 -23.633 -2.975 1.00 66.94 195 ASP A N 1
ATOM 1592 C CA . ASP A 1 195 ? -8.011 -25.015 -2.481 1.00 66.94 195 ASP A CA 1
ATOM 1593 C C . ASP A 1 195 ? -7.805 -25.080 -0.953 1.00 66.94 195 ASP A C 1
ATOM 1595 O O . ASP A 1 195 ? -8.494 -25.834 -0.262 1.00 66.94 195 ASP A O 1
ATOM 1599 N N . ILE A 1 196 ? -6.912 -24.249 -0.397 1.00 65.56 196 ILE A N 1
ATOM 1600 C CA . ILE A 1 196 ? -6.730 -24.103 1.056 1.00 65.56 196 ILE A CA 1
ATOM 1601 C C . ILE A 1 196 ? -7.995 -23.542 1.711 1.00 65.56 196 ILE A C 1
ATOM 1603 O O . ILE A 1 196 ? -8.421 -24.072 2.733 1.00 65.56 196 ILE A O 1
ATOM 1607 N N . TRP A 1 197 ? -8.610 -22.503 1.141 1.00 64.94 197 TRP A N 1
ATOM 1608 C CA . TRP A 1 197 ? -9.816 -21.863 1.672 1.00 64.94 197 TRP A CA 1
ATOM 1609 C C . TRP A 1 197 ? -11.005 -22.806 1.712 1.00 64.94 197 TRP A C 1
ATOM 1611 O O . TRP A 1 197 ? -11.750 -22.802 2.690 1.00 64.94 197 TRP A O 1
ATOM 1621 N N . VAL A 1 198 ? -11.156 -23.651 0.694 1.00 72.94 198 VAL A N 1
ATOM 1622 C CA . VAL A 1 198 ? -12.165 -24.713 0.689 1.00 72.94 198 VAL A CA 1
ATOM 1623 C C . VAL A 1 198 ? -11.914 -25.677 1.848 1.00 72.94 198 VAL A C 1
ATOM 1625 O O . VAL A 1 198 ? -12.827 -25.947 2.624 1.00 72.94 198 VAL A O 1
ATOM 1628 N N . VAL A 1 199 ? -10.671 -26.131 2.036 1.00 73.25 199 VAL A N 1
ATOM 1629 C CA . VAL A 1 199 ? -10.321 -27.041 3.140 1.00 73.25 199 VAL A CA 1
ATOM 1630 C C . VAL A 1 199 ? -10.486 -26.374 4.513 1.00 73.25 199 VAL A C 1
ATOM 1632 O O . VAL A 1 199 ? -10.971 -27.018 5.441 1.00 73.25 199 VAL A O 1
ATOM 1635 N N . LEU A 1 200 ? -10.126 -25.097 4.664 1.00 68.75 200 LEU A N 1
ATOM 1636 C CA . LEU A 1 200 ? -10.316 -24.338 5.905 1.00 68.75 200 LEU A CA 1
ATOM 1637 C C . LEU A 1 200 ? -11.800 -24.116 6.211 1.00 68.75 200 LEU A C 1
ATOM 1639 O O . LEU A 1 200 ? -12.216 -24.328 7.345 1.00 68.75 200 LEU A O 1
ATOM 1643 N N . GLY A 1 201 ? -12.611 -23.773 5.208 1.00 72.06 201 GLY A N 1
ATOM 1644 C CA . GLY A 1 201 ? -14.060 -23.648 5.359 1.00 72.06 201 GLY A CA 1
ATOM 1645 C C . GLY A 1 201 ? -14.720 -24.970 5.755 1.00 72.06 201 GLY A C 1
ATOM 1646 O O . GLY A 1 201 ? -15.584 -24.993 6.630 1.00 72.06 201 GLY A O 1
ATOM 1647 N N . GLU A 1 202 ? -14.279 -26.089 5.173 1.00 81.31 202 GLU A N 1
ATOM 1648 C CA . GLU A 1 202 ? -14.705 -27.429 5.591 1.00 81.31 202 GLU A CA 1
ATOM 1649 C C . GLU A 1 202 ? -14.308 -27.730 7.042 1.00 81.31 202 GLU A C 1
ATOM 1651 O O . GLU A 1 202 ? -15.122 -28.255 7.798 1.00 81.31 202 GLU A O 1
ATOM 1656 N N . ILE A 1 203 ? -13.085 -27.379 7.456 1.00 77.38 203 ILE A N 1
ATOM 1657 C CA . ILE A 1 203 ? -12.623 -27.555 8.841 1.00 77.38 203 ILE A CA 1
ATOM 1658 C C . ILE A 1 203 ? -13.462 -26.720 9.809 1.00 77.38 203 ILE A C 1
ATOM 1660 O O . ILE A 1 203 ? -13.884 -27.251 10.833 1.00 77.38 203 ILE A O 1
ATOM 1664 N N . ASP A 1 204 ? -13.749 -25.461 9.485 1.00 71.44 204 ASP A N 1
ATOM 1665 C CA . ASP A 1 204 ? -14.578 -24.585 10.318 1.00 71.44 204 ASP A CA 1
ATOM 1666 C C . ASP A 1 204 ? -16.006 -25.124 10.472 1.00 71.44 204 ASP A C 1
ATOM 1668 O O . ASP A 1 204 ? -16.580 -25.075 11.563 1.00 71.44 204 ASP A O 1
ATOM 1672 N N . LEU A 1 205 ? -16.592 -25.662 9.398 1.00 86.25 205 LEU A N 1
ATOM 1673 C CA . LEU A 1 205 ? -17.905 -26.310 9.448 1.00 86.25 205 LEU A CA 1
ATOM 1674 C C . LEU A 1 205 ? -17.874 -27.582 10.305 1.00 86.25 205 LEU A C 1
ATOM 1676 O O . LEU A 1 205 ? -18.732 -27.755 11.170 1.00 86.25 205 LEU A O 1
ATOM 1680 N N . LEU A 1 206 ? -16.866 -28.440 10.113 1.00 87.88 206 LEU A N 1
ATOM 1681 C CA . LEU A 1 206 ? -16.677 -29.658 10.905 1.00 87.88 206 LEU A CA 1
ATOM 1682 C C . LEU A 1 206 ? -16.448 -29.343 12.389 1.00 87.88 206 LEU A C 1
ATOM 1684 O O . LEU A 1 206 ? -16.990 -30.039 13.242 1.00 87.88 206 LEU A O 1
ATOM 1688 N N . ALA A 1 207 ? -15.697 -28.285 12.705 1.00 79.00 207 ALA A N 1
ATOM 1689 C CA . ALA A 1 207 ? -15.451 -27.833 14.072 1.00 79.00 207 ALA A CA 1
ATOM 1690 C C . ALA A 1 207 ? -16.735 -27.335 14.748 1.00 79.00 207 ALA A C 1
ATOM 1692 O O . ALA A 1 207 ? -16.985 -27.646 15.911 1.00 79.00 207 ALA A O 1
ATOM 1693 N N . LYS A 1 208 ? -17.578 -26.593 14.017 1.00 84.56 208 LYS A N 1
ATOM 1694 C CA . LYS A 1 208 ? -18.881 -26.133 14.520 1.00 84.56 208 LYS A CA 1
ATOM 1695 C C . LYS A 1 208 ? -19.830 -27.295 14.798 1.00 84.56 208 LYS A C 1
ATOM 1697 O O . LYS A 1 208 ? -20.483 -27.295 15.841 1.00 84.56 208 LYS A O 1
ATOM 1702 N N . GLU A 1 209 ? -19.912 -28.274 13.896 1.00 91.50 209 GLU A N 1
ATOM 1703 C CA . GLU A 1 209 ? -20.748 -29.456 14.125 1.00 91.50 209 GLU A CA 1
ATOM 1704 C C . GLU A 1 209 ? -20.188 -30.324 15.263 1.00 91.50 209 GLU A C 1
ATOM 1706 O O . GLU A 1 209 ? -20.954 -30.714 16.139 1.00 91.50 209 GLU A O 1
ATOM 1711 N N . GLU A 1 210 ? -18.873 -30.559 15.342 1.00 91.75 210 GLU A N 1
ATOM 1712 C CA . GLU A 1 210 ? -18.266 -31.298 16.463 1.00 91.75 210 GLU A CA 1
ATOM 1713 C C . GLU A 1 210 ? -18.587 -30.644 17.815 1.00 91.75 210 GLU A C 1
ATOM 1715 O O . GLU A 1 210 ? -19.117 -31.316 18.705 1.00 91.75 210 GLU A O 1
ATOM 1720 N N . ALA A 1 211 ? -18.422 -29.321 17.922 1.00 84.56 211 ALA A N 1
ATOM 1721 C CA . ALA A 1 211 ? -18.759 -28.564 19.124 1.00 84.56 211 ALA A CA 1
ATOM 1722 C C . ALA A 1 211 ? -20.256 -28.645 19.478 1.00 84.56 211 ALA A C 1
ATOM 1724 O O . ALA A 1 211 ? -20.619 -28.802 20.644 1.00 84.56 211 ALA A O 1
ATOM 1725 N N . LYS A 1 212 ? -21.145 -28.578 18.481 1.00 92.81 212 LYS A N 1
ATOM 1726 C CA . LYS A 1 212 ? -22.597 -28.725 18.665 1.00 92.81 212 LYS A CA 1
ATOM 1727 C C . LYS A 1 212 ? -22.965 -30.106 19.215 1.00 92.81 212 LYS A C 1
ATOM 1729 O O . LYS A 1 212 ? -23.735 -30.189 20.169 1.00 92.81 212 LYS A O 1
ATOM 1734 N N . TYR A 1 213 ? -22.402 -31.181 18.664 1.00 91.56 213 TYR A N 1
ATOM 1735 C CA . TYR A 1 213 ? -22.659 -32.536 19.164 1.00 91.56 213 TYR A CA 1
ATOM 1736 C C . TYR A 1 213 ? -22.005 -32.791 20.529 1.00 91.56 213 TYR A C 1
ATOM 1738 O O . TYR A 1 213 ? -22.571 -33.525 21.337 1.00 91.56 213 TYR A O 1
ATOM 1746 N N . ALA A 1 214 ? -20.880 -32.141 20.844 1.00 89.81 214 ALA A N 1
ATOM 1747 C CA . ALA A 1 214 ? -20.302 -32.165 22.188 1.00 89.81 214 ALA A CA 1
ATOM 1748 C C . ALA A 1 214 ? -21.236 -31.516 23.228 1.00 89.81 214 ALA A C 1
ATOM 1750 O O . ALA A 1 214 ? -21.389 -32.038 24.334 1.00 89.81 214 ALA A O 1
ATOM 1751 N N . ILE A 1 215 ? -21.910 -30.416 22.864 1.00 89.50 215 ILE A N 1
ATOM 1752 C CA . ILE A 1 215 ? -22.944 -29.785 23.700 1.00 89.50 215 ILE A CA 1
ATOM 1753 C C . ILE A 1 215 ? -24.158 -30.710 23.862 1.00 89.50 215 ILE A C 1
ATOM 1755 O O . ILE A 1 215 ? -24.681 -30.835 24.962 1.00 89.50 215 ILE A O 1
ATOM 1759 N N . PHE A 1 216 ? -24.608 -31.396 22.809 1.00 91.12 216 PHE A N 1
ATOM 1760 C CA . PHE A 1 216 ? -25.717 -32.348 22.943 1.00 91.12 216 PHE A CA 1
ATOM 1761 C C . PHE A 1 216 ? -25.380 -33.510 23.879 1.00 91.12 216 PHE A C 1
ATOM 1763 O O . PHE A 1 216 ? -26.177 -33.833 24.755 1.00 91.12 216 PHE A O 1
ATOM 1770 N N . LEU A 1 217 ? -24.175 -34.075 23.771 1.00 92.12 217 LEU A N 1
ATOM 1771 C CA . LEU A 1 217 ? -23.715 -35.136 24.669 1.00 92.12 217 LEU A CA 1
ATOM 1772 C C . LEU A 1 217 ? -23.668 -34.702 26.139 1.00 92.12 217 LEU A C 1
ATOM 1774 O O . LEU A 1 217 ? -23.902 -35.533 27.012 1.00 92.12 217 LEU A O 1
ATOM 1778 N N . SER A 1 218 ? -23.377 -33.429 26.429 1.00 90.50 218 SER A N 1
ATOM 1779 C CA . SER A 1 218 ? -23.327 -32.929 27.811 1.00 90.50 218 SER A CA 1
ATOM 1780 C C . SER A 1 218 ? -24.707 -32.732 28.447 1.00 90.50 218 SER A C 1
ATOM 1782 O O . SER A 1 218 ? -24.799 -32.636 29.669 1.00 90.50 218 SER A O 1
ATOM 1784 N N . LEU A 1 219 ? -25.770 -32.703 27.637 1.00 91.31 219 LEU A N 1
ATOM 1785 C CA . LEU A 1 219 ? -27.159 -32.533 28.072 1.00 91.31 219 LEU A CA 1
ATOM 1786 C C . LEU A 1 219 ? -27.942 -33.856 28.143 1.00 91.31 219 LEU A C 1
ATOM 1788 O O . LEU A 1 219 ? -29.086 -33.860 28.595 1.00 91.31 219 LEU A O 1
ATOM 1792 N N . MET A 1 220 ? -27.356 -34.963 27.683 1.00 90.69 220 MET A N 1
ATOM 1793 C CA . MET A 1 220 ? -28.013 -36.268 27.560 1.00 90.69 220 MET A CA 1
ATOM 1794 C C . MET A 1 220 ? -27.591 -37.245 28.664 1.00 90.69 220 MET A C 1
ATOM 1796 O O . MET A 1 220 ? -26.476 -37.189 29.180 1.00 90.69 220 MET A O 1
ATOM 1800 N N . ASP A 1 221 ? -28.473 -38.197 28.980 1.00 88.75 221 ASP A N 1
ATOM 1801 C CA . ASP A 1 221 ? -28.154 -39.311 29.876 1.00 88.75 221 ASP A CA 1
ATOM 1802 C C . ASP A 1 221 ? -27.289 -40.359 29.153 1.00 88.75 221 ASP A C 1
ATOM 1804 O O . ASP A 1 221 ? -27.669 -40.879 28.097 1.00 88.75 221 ASP A O 1
ATOM 1808 N N . GLN A 1 222 ? -26.139 -40.688 29.745 1.00 84.88 222 GLN A N 1
ATOM 1809 C CA . GLN A 1 222 ? -25.098 -41.548 29.169 1.00 84.88 222 GLN A CA 1
ATOM 1810 C C . GLN A 1 222 ? -25.582 -42.974 28.863 1.00 84.88 222 GLN A C 1
ATOM 1812 O O . GLN A 1 222 ? -25.029 -43.644 27.988 1.00 84.88 222 GLN A O 1
ATOM 1817 N N . GLY A 1 223 ? -26.612 -43.444 29.572 1.00 85.25 223 GLY A N 1
ATOM 1818 C CA . GLY A 1 223 ? -27.200 -44.771 29.370 1.00 85.25 223 GLY A CA 1
ATOM 1819 C C . GLY A 1 223 ? -28.189 -44.864 28.203 1.00 85.25 223 GLY A C 1
ATOM 1820 O O . GLY A 1 223 ? -28.622 -45.964 27.862 1.00 85.25 223 GLY A O 1
ATOM 1821 N N . SER A 1 224 ? -28.572 -43.739 27.593 1.00 88.88 224 SER A N 1
ATOM 1822 C CA . SER A 1 224 ? -29.604 -43.718 26.553 1.00 88.88 224 SER A CA 1
ATOM 1823 C C . SER A 1 224 ? -29.080 -44.174 25.185 1.00 88.88 224 SER A C 1
ATOM 1825 O O . SER A 1 224 ? -27.929 -43.945 24.807 1.00 88.88 224 SER A O 1
ATOM 1827 N N . THR A 1 225 ? -29.952 -44.791 24.386 1.00 86.50 225 THR A N 1
ATOM 1828 C CA . THR A 1 225 ? -29.661 -45.125 22.979 1.00 86.50 225 THR A CA 1
ATOM 1829 C C . THR A 1 225 ? -29.376 -43.879 22.140 1.00 86.50 225 THR A C 1
ATOM 1831 O O . THR A 1 225 ? -28.562 -43.914 21.219 1.00 86.50 225 THR A O 1
ATOM 1834 N N . GLU A 1 226 ? -30.019 -42.765 22.485 1.00 87.25 226 GLU A N 1
ATOM 1835 C CA . GLU A 1 226 ? -29.833 -41.467 21.839 1.00 87.25 226 GLU A CA 1
ATOM 1836 C C . GLU A 1 226 ? -28.437 -40.887 22.120 1.00 87.25 226 GLU A C 1
ATOM 1838 O O . GLU A 1 226 ? -27.787 -40.379 21.204 1.00 87.25 226 GLU A O 1
ATOM 1843 N N . TYR A 1 227 ? -27.912 -41.073 23.338 1.00 92.75 227 TYR A N 1
ATOM 1844 C CA . TYR A 1 227 ? -26.533 -40.720 23.680 1.00 92.75 227 TYR A CA 1
ATOM 1845 C C . TYR A 1 227 ? -25.517 -41.497 22.837 1.00 92.75 227 TYR A C 1
ATOM 1847 O O . TYR A 1 227 ? -24.603 -40.897 22.277 1.00 92.75 227 TYR A O 1
ATOM 1855 N N . GLN A 1 228 ? -25.691 -42.814 22.686 1.00 90.00 228 GLN A N 1
ATOM 1856 C CA . GLN A 1 228 ? -24.763 -43.643 21.904 1.00 90.00 228 GLN A CA 1
ATOM 1857 C C . GLN A 1 228 ? -24.736 -43.236 20.421 1.00 90.00 228 GLN A C 1
ATOM 1859 O O . GLN A 1 228 ? -23.661 -43.055 19.850 1.00 90.00 228 GLN A O 1
ATOM 1864 N N . SER A 1 229 ? -25.901 -42.985 19.814 1.00 91.81 229 SER A N 1
ATOM 1865 C CA . SER A 1 229 ? -25.983 -42.502 18.425 1.00 91.81 229 SER A CA 1
ATOM 1866 C C . SER A 1 229 ? -25.361 -41.105 18.245 1.00 91.81 229 SER A C 1
ATOM 1868 O O . SER A 1 229 ? -24.648 -40.836 17.269 1.00 91.81 229 SER A O 1
ATOM 1870 N N . THR A 1 230 ? -25.564 -40.215 19.220 1.00 90.81 230 THR A N 1
ATOM 1871 C CA . THR A 1 230 ? -24.962 -38.871 19.241 1.00 90.81 230 THR A CA 1
ATOM 1872 C C . THR A 1 230 ? -23.438 -38.950 19.404 1.00 90.81 230 THR A C 1
ATOM 1874 O O . THR A 1 230 ? -22.705 -38.201 18.756 1.00 90.81 230 THR A O 1
ATOM 1877 N N . LEU A 1 231 ? -22.941 -39.902 20.201 1.00 93.38 231 LEU A N 1
ATOM 1878 C CA . LEU A 1 231 ? -21.514 -40.129 20.442 1.00 93.38 231 LEU A CA 1
ATOM 1879 C C . LEU A 1 231 ? -20.800 -40.649 19.191 1.00 93.38 231 LEU A C 1
ATOM 1881 O O . LEU A 1 231 ? -19.701 -40.191 18.871 1.00 93.38 231 LEU A O 1
ATOM 1885 N N . GLU A 1 232 ? -21.422 -41.566 18.453 1.00 93.50 232 GLU A N 1
ATOM 1886 C CA . GLU A 1 232 ? -20.917 -42.030 17.156 1.00 93.50 232 GLU A CA 1
ATOM 1887 C C . GLU A 1 232 ? -20.811 -40.878 16.151 1.00 93.50 232 GLU A C 1
ATOM 1889 O O . GLU A 1 232 ? -19.779 -40.714 15.493 1.00 93.50 232 GLU A O 1
ATOM 1894 N N . THR A 1 233 ? -21.841 -40.030 16.087 1.00 92.25 233 THR A N 1
ATOM 1895 C CA . THR A 1 233 ? -21.880 -38.859 15.199 1.00 92.25 233 THR A CA 1
ATOM 1896 C C . THR A 1 233 ? -20.803 -37.833 15.567 1.00 92.25 233 THR A C 1
ATOM 1898 O O . THR A 1 233 ? -20.067 -37.364 14.697 1.00 92.25 233 THR A O 1
ATOM 1901 N N . HIS A 1 234 ? -20.634 -37.543 16.858 1.00 93.81 234 HIS A N 1
ATOM 1902 C CA . HIS A 1 234 ? -19.548 -36.704 17.367 1.00 93.81 234 HIS A CA 1
ATOM 1903 C C . HIS A 1 234 ? -18.168 -37.266 16.988 1.00 93.81 234 HIS A C 1
ATOM 1905 O O . HIS A 1 234 ? -17.317 -36.556 16.449 1.00 93.81 234 HIS A O 1
ATOM 1911 N N . ASN A 1 235 ? -17.941 -38.565 17.211 1.00 93.81 235 ASN A N 1
ATOM 1912 C CA . ASN A 1 235 ? -16.669 -39.214 16.890 1.00 93.81 235 ASN A CA 1
ATOM 1913 C C . ASN A 1 235 ? -16.380 -39.227 15.384 1.00 93.81 235 ASN A C 1
ATOM 1915 O O . ASN A 1 235 ? -15.219 -39.094 14.986 1.00 93.81 235 ASN A O 1
ATOM 1919 N N . LYS A 1 236 ? -17.413 -39.337 14.542 1.00 95.69 236 LYS A N 1
ATOM 1920 C CA . LYS A 1 236 ? -17.289 -39.181 13.091 1.00 95.69 236 LYS A CA 1
ATOM 1921 C C . LYS A 1 236 ? -16.756 -37.791 12.733 1.00 95.69 236 LYS A C 1
ATOM 1923 O O . LYS A 1 236 ? -15.712 -37.714 12.084 1.00 95.69 236 LYS A O 1
ATOM 1928 N N . TYR A 1 237 ? -17.392 -36.717 13.212 1.00 90.19 237 TYR A N 1
ATOM 1929 C CA . TYR A 1 237 ? -16.936 -35.344 12.944 1.00 90.19 237 TYR A CA 1
ATOM 1930 C C . TYR A 1 237 ? -15.523 -35.084 13.471 1.00 90.19 237 TYR A C 1
ATOM 1932 O O . TYR A 1 237 ? -14.685 -34.540 12.754 1.00 90.19 237 TYR A O 1
ATOM 1940 N N . LYS A 1 238 ? -15.207 -35.564 14.677 1.00 90.31 238 LYS A N 1
ATOM 1941 C CA . LYS A 1 238 ? -13.866 -35.463 15.268 1.00 90.31 238 LYS A CA 1
ATOM 1942 C C . LYS A 1 238 ? -12.787 -36.150 14.421 1.00 90.31 238 LYS A C 1
ATOM 1944 O O . LYS A 1 238 ? -11.682 -35.623 14.257 1.00 90.31 238 LYS A O 1
ATOM 1949 N N . ASN A 1 239 ? -13.088 -37.325 13.868 1.00 91.25 239 ASN A N 1
ATOM 1950 C CA . ASN A 1 239 ? -12.164 -38.062 13.006 1.00 91.25 239 ASN A CA 1
ATOM 1951 C C . ASN A 1 239 ? -12.008 -37.410 11.624 1.00 91.25 239 ASN A C 1
ATOM 1953 O O . ASN A 1 239 ? -10.885 -37.319 11.119 1.00 91.25 239 ASN A O 1
ATOM 1957 N N . GLU A 1 240 ? -13.101 -36.924 11.031 1.00 88.88 240 GLU A N 1
ATOM 1958 C CA . GLU A 1 240 ? -13.076 -36.179 9.767 1.00 88.88 240 GLU A CA 1
ATOM 1959 C C . GLU A 1 240 ? -12.277 -34.880 9.899 1.00 88.88 240 GLU A C 1
ATOM 1961 O O . GLU A 1 240 ? -11.391 -34.631 9.079 1.00 88.88 240 GLU A O 1
ATOM 1966 N N . LEU A 1 241 ? -12.484 -34.122 10.981 1.00 82.81 241 LEU A N 1
ATOM 1967 C CA . LEU A 1 241 ? -11.719 -32.917 11.303 1.00 82.81 241 LEU A CA 1
ATOM 1968 C C . LEU A 1 241 ? -10.221 -33.226 11.384 1.00 82.81 241 LEU A C 1
ATOM 1970 O O . LEU A 1 241 ? -9.418 -32.619 10.680 1.00 82.81 241 LEU A O 1
ATOM 1974 N N . LYS A 1 242 ? -9.832 -34.257 12.143 1.00 80.62 242 LYS A N 1
ATOM 1975 C CA . LYS A 1 242 ? -8.428 -34.688 12.253 1.00 80.62 242 LYS A CA 1
ATOM 1976 C C . LYS A 1 242 ? -7.823 -35.097 10.904 1.00 80.62 242 LYS A C 1
ATOM 1978 O O . LYS A 1 242 ? -6.638 -34.860 10.665 1.00 80.62 242 LYS A O 1
ATOM 1983 N N . SER A 1 243 ? -8.604 -35.733 10.032 1.00 82.38 243 SER A N 1
ATOM 1984 C CA . SER A 1 243 ? -8.170 -36.124 8.686 1.00 82.38 243 SER A CA 1
ATOM 1985 C C . SER A 1 243 ? -7.967 -34.904 7.782 1.00 82.38 243 SER A C 1
ATOM 1987 O O . SER A 1 243 ? -6.902 -34.754 7.177 1.00 82.38 243 SER A O 1
ATOM 1989 N N . LYS A 1 244 ? -8.941 -33.987 7.749 1.00 77.06 244 LYS A N 1
ATOM 1990 C CA . LYS A 1 244 ? -8.904 -32.759 6.943 1.00 77.06 244 LYS A CA 1
ATOM 1991 C C . LYS A 1 244 ? -7.800 -31.807 7.402 1.00 77.06 244 LYS A C 1
ATOM 1993 O O . LYS A 1 244 ? -7.023 -31.343 6.573 1.00 77.06 244 LYS A O 1
ATOM 1998 N N . SER A 1 245 ? -7.603 -31.630 8.709 1.00 69.44 245 SER A N 1
ATOM 1999 C CA . SER A 1 245 ? -6.480 -30.845 9.241 1.00 69.44 245 SER A CA 1
ATOM 2000 C C . SER A 1 245 ? -5.110 -31.427 8.865 1.00 69.44 245 SER A C 1
ATOM 2002 O O . SER A 1 245 ? -4.144 -30.687 8.719 1.00 69.44 245 SER A O 1
ATOM 2004 N N . ARG A 1 246 ? -4.993 -32.746 8.650 1.00 69.50 246 ARG A N 1
ATOM 2005 C CA . ARG A 1 246 ? -3.750 -33.363 8.148 1.00 69.50 246 ARG A CA 1
ATOM 2006 C C . ARG A 1 246 ? -3.529 -33.140 6.654 1.00 69.50 246 ARG A C 1
ATOM 2008 O O . ARG A 1 246 ? -2.380 -33.178 6.225 1.00 69.50 246 ARG A O 1
ATOM 2015 N N . LEU A 1 247 ? -4.580 -32.908 5.863 1.00 65.56 247 LEU A N 1
ATOM 2016 C CA . LEU A 1 247 ? -4.430 -32.504 4.459 1.00 65.56 247 LEU A CA 1
ATOM 2017 C C . LEU A 1 247 ? -3.782 -31.121 4.355 1.00 65.56 247 LEU A C 1
ATOM 2019 O O . LEU A 1 247 ? -2.957 -30.929 3.466 1.00 65.56 247 LEU A O 1
ATOM 2023 N N . LEU A 1 248 ? -4.034 -30.228 5.325 1.00 58.88 248 LEU A N 1
ATOM 2024 C CA . LEU A 1 248 ? -3.348 -28.933 5.397 1.00 58.88 248 LEU A CA 1
ATOM 2025 C C . LEU A 1 248 ? -1.821 -29.062 5.514 1.00 58.88 248 LEU A C 1
ATOM 2027 O O . LEU A 1 248 ? -1.087 -28.201 5.049 1.00 58.88 248 LEU A O 1
ATOM 2031 N N . LEU A 1 249 ? -1.337 -30.156 6.108 1.00 52.03 249 LEU A N 1
ATOM 2032 C CA . LEU A 1 249 ? 0.093 -30.455 6.246 1.00 52.03 249 LEU A CA 1
ATOM 2033 C C . LEU A 1 249 ? 0.688 -31.141 5.003 1.00 52.03 249 LEU A C 1
ATOM 2035 O O . LEU A 1 249 ? 1.908 -31.234 4.883 1.00 52.03 249 LEU A O 1
ATOM 2039 N N . LYS A 1 250 ? -0.163 -31.662 4.106 1.00 50.31 250 LYS A N 1
ATOM 2040 C CA . LYS A 1 250 ? 0.222 -32.314 2.840 1.00 50.31 250 LYS A CA 1
ATOM 2041 C C . LYS A 1 250 ? 0.192 -31.367 1.647 1.00 50.31 250 LYS A C 1
ATOM 2043 O O . LYS A 1 250 ? 0.709 -31.723 0.590 1.00 50.31 250 LYS A O 1
ATOM 2048 N N . PHE A 1 251 ? -0.409 -30.196 1.821 1.00 57.25 251 PHE A N 1
ATOM 2049 C CA . PHE A 1 251 ? -0.290 -29.071 0.912 1.00 57.25 251 PHE A CA 1
ATOM 2050 C C . PHE A 1 251 ? 1.208 -28.854 0.625 1.00 57.25 251 PHE A C 1
ATOM 2052 O O . PHE A 1 251 ? 1.983 -28.630 1.560 1.00 57.25 251 PHE A O 1
ATOM 2059 N N . PRO A 1 252 ? 1.658 -29.071 -0.627 1.00 48.97 252 PRO A N 1
ATOM 2060 C CA . PRO A 1 252 ? 3.060 -29.272 -0.923 1.00 48.97 252 PRO A CA 1
ATOM 2061 C C . PRO A 1 252 ? 3.904 -28.087 -0.452 1.00 48.97 252 PRO A C 1
ATOM 2063 O O . PRO A 1 252 ? 3.656 -26.931 -0.798 1.00 48.97 252 PRO A O 1
ATOM 2066 N N . LYS A 1 253 ? 4.975 -28.413 0.283 1.00 52.44 253 LYS A N 1
ATOM 2067 C CA . LYS A 1 253 ? 6.193 -27.599 0.393 1.00 52.44 253 LYS A CA 1
ATOM 2068 C C . LYS A 1 253 ? 6.831 -27.516 -1.001 1.00 52.44 253 LYS A C 1
ATOM 2070 O O . LYS A 1 253 ? 7.852 -28.150 -1.248 1.00 52.44 253 LYS A O 1
ATOM 2075 N N . ASN A 1 254 ? 6.164 -26.870 -1.957 1.00 48.28 254 ASN A N 1
ATOM 2076 C CA . ASN A 1 254 ? 6.547 -26.974 -3.356 1.00 48.28 254 ASN A CA 1
ATOM 2077 C C . ASN A 1 254 ? 7.520 -25.855 -3.721 1.00 48.28 254 ASN A C 1
ATOM 2079 O O . ASN A 1 254 ? 7.152 -24.681 -3.727 1.00 48.28 254 ASN A O 1
ATOM 2083 N N . ASN A 1 255 ? 8.744 -26.228 -4.095 1.00 53.81 255 ASN A N 1
ATOM 2084 C CA . ASN A 1 255 ? 9.695 -25.312 -4.732 1.00 53.81 255 ASN A CA 1
ATOM 2085 C C . ASN A 1 255 ? 9.122 -24.697 -6.029 1.00 53.81 255 ASN A C 1
ATOM 2087 O O . ASN A 1 255 ? 9.574 -23.644 -6.463 1.00 53.81 255 ASN A O 1
ATOM 2091 N N . GLU A 1 256 ? 8.096 -25.316 -6.621 1.00 56.47 256 GLU A N 1
ATOM 2092 C CA . GLU A 1 256 ? 7.371 -24.792 -7.785 1.00 56.47 256 GLU A CA 1
ATOM 2093 C C . GLU A 1 256 ? 6.448 -23.606 -7.458 1.00 56.47 256 GLU A C 1
ATOM 2095 O O . GLU A 1 256 ? 6.259 -22.738 -8.303 1.00 56.47 256 GLU A O 1
ATOM 2100 N N . LEU A 1 257 ? 5.885 -23.536 -6.242 1.00 58.59 257 LEU A N 1
ATOM 2101 C CA . LEU A 1 257 ? 5.045 -22.405 -5.806 1.00 58.59 257 LEU A CA 1
ATOM 2102 C C . LEU A 1 257 ? 5.884 -21.204 -5.372 1.00 58.59 257 LEU A C 1
ATOM 2104 O O . LEU A 1 257 ? 5.396 -20.076 -5.344 1.00 58.59 257 LEU A O 1
ATOM 2108 N N . SER A 1 258 ? 7.143 -21.450 -5.014 1.00 60.31 258 SER A N 1
ATOM 2109 C CA . SER A 1 258 ? 8.053 -20.401 -4.589 1.00 60.31 258 SER A CA 1
ATOM 2110 C C . SER A 1 258 ? 8.649 -19.665 -5.790 1.00 60.31 258 SER A C 1
ATOM 2112 O O . SER A 1 258 ? 8.845 -18.461 -5.691 1.00 60.31 258 SER A O 1
ATOM 2114 N N . GLN A 1 259 ? 8.861 -20.329 -6.934 1.00 72.00 259 GLN A N 1
ATOM 2115 C CA . GLN A 1 259 ? 9.385 -19.710 -8.155 1.00 72.00 259 GLN A CA 1
ATOM 2116 C C . GLN A 1 259 ? 8.289 -19.042 -8.989 1.00 72.00 259 GLN A C 1
ATOM 2118 O O . GLN A 1 259 ? 7.623 -19.669 -9.811 1.00 72.00 259 GLN A O 1
ATOM 2123 N N . VAL A 1 260 ? 8.150 -17.732 -8.822 1.00 76.25 260 VAL A N 1
ATOM 2124 C CA . VAL A 1 260 ? 7.177 -16.931 -9.567 1.00 76.25 260 VAL A CA 1
ATOM 2125 C C . VAL A 1 260 ? 7.889 -16.108 -10.629 1.00 76.25 260 VAL A C 1
ATOM 2127 O O . VAL A 1 260 ? 8.956 -15.536 -10.383 1.00 76.25 260 VAL A O 1
ATOM 2130 N N . GLU A 1 261 ? 7.297 -16.034 -11.820 1.00 83.62 261 GLU A N 1
ATOM 2131 C CA . GLU A 1 261 ? 7.815 -15.173 -12.876 1.00 83.62 261 GLU A CA 1
ATOM 2132 C C . GLU A 1 261 ? 7.635 -13.696 -12.519 1.00 83.62 261 GLU A C 1
ATOM 2134 O O . GLU A 1 261 ? 6.584 -13.276 -12.031 1.00 83.62 261 GLU A O 1
ATOM 2139 N N . LEU A 1 262 ? 8.629 -12.863 -12.838 1.00 84.88 262 LEU A N 1
ATOM 2140 C CA . LEU A 1 262 ? 8.543 -11.420 -12.589 1.00 84.88 262 LEU A CA 1
ATOM 2141 C C . LEU A 1 262 ? 7.285 -10.797 -13.212 1.00 84.88 262 LEU A C 1
ATOM 2143 O O . LEU A 1 262 ? 6.656 -9.931 -12.612 1.00 84.88 262 LEU A O 1
ATOM 2147 N N . LYS A 1 263 ? 6.889 -11.256 -14.402 1.00 87.56 263 LYS A N 1
ATOM 2148 C CA . LYS A 1 263 ? 5.686 -10.774 -15.087 1.00 87.56 263 LYS A CA 1
ATOM 2149 C C . LYS A 1 263 ? 4.414 -11.070 -14.285 1.00 87.56 263 LYS A C 1
ATOM 2151 O O . LYS A 1 263 ? 3.619 -10.152 -14.092 1.00 87.56 263 LYS A O 1
ATOM 2156 N N . GLU A 1 264 ? 4.265 -12.303 -13.796 1.00 86.81 264 GLU A N 1
ATOM 2157 C CA . GLU A 1 264 ? 3.133 -12.738 -12.962 1.00 86.81 264 GLU A CA 1
ATOM 2158 C C . GLU A 1 264 ? 3.077 -11.936 -11.653 1.00 86.81 264 GLU A C 1
ATOM 2160 O O . GLU A 1 264 ? 2.025 -11.426 -11.278 1.00 86.81 264 GLU A O 1
ATOM 2165 N N . SER A 1 265 ? 4.230 -11.752 -11.007 1.00 87.31 265 SER A N 1
ATOM 2166 C CA . SER A 1 265 ? 4.376 -10.963 -9.781 1.00 87.31 265 SER A CA 1
ATOM 2167 C C . SER A 1 265 ? 3.972 -9.494 -9.969 1.00 87.31 265 SER A C 1
ATOM 2169 O O . SER A 1 265 ? 3.189 -8.958 -9.186 1.00 87.31 265 SER A O 1
ATOM 2171 N N . LEU A 1 266 ? 4.428 -8.847 -11.048 1.00 90.88 266 LEU A N 1
ATOM 2172 C CA . LEU A 1 266 ? 4.054 -7.463 -11.355 1.00 90.88 266 LEU A CA 1
ATOM 2173 C C . LEU A 1 266 ? 2.557 -7.327 -11.679 1.00 90.88 266 LEU A C 1
ATOM 2175 O O . LEU A 1 266 ? 1.936 -6.332 -11.311 1.00 90.88 266 LEU A O 1
ATOM 2179 N N . ASP A 1 267 ? 1.953 -8.306 -12.358 1.00 91.75 267 ASP A N 1
ATOM 2180 C CA . ASP A 1 267 ? 0.510 -8.293 -12.622 1.00 91.75 267 ASP A CA 1
ATOM 2181 C C . ASP A 1 267 ? -0.322 -8.457 -11.350 1.00 91.75 267 ASP A C 1
ATOM 2183 O O . ASP A 1 267 ? -1.305 -7.733 -11.169 1.00 91.75 267 ASP A O 1
ATOM 2187 N N . ALA A 1 268 ? 0.102 -9.346 -10.456 1.00 90.12 268 ALA A N 1
ATOM 2188 C CA . ALA A 1 268 ? -0.514 -9.536 -9.153 1.00 90.12 268 ALA A CA 1
ATOM 2189 C C . ALA A 1 268 ? -0.400 -8.273 -8.282 1.00 90.12 268 ALA A C 1
ATOM 2191 O O . ALA A 1 268 ? -1.398 -7.824 -7.721 1.00 90.12 268 ALA A O 1
ATOM 2192 N N . LEU A 1 269 ? 0.766 -7.613 -8.273 1.00 91.88 269 LEU A N 1
ATOM 2193 C CA . LEU A 1 269 ? 0.970 -6.323 -7.604 1.00 91.88 269 LEU A CA 1
ATOM 2194 C C . LEU A 1 269 ? -0.000 -5.249 -8.113 1.00 91.88 269 LEU A C 1
ATOM 2196 O O . LEU A 1 269 ? -0.618 -4.538 -7.320 1.00 91.88 269 LEU A O 1
ATOM 2200 N N . ARG A 1 270 ? -0.183 -5.150 -9.436 1.00 95.12 270 ARG A N 1
ATOM 2201 C CA . ARG A 1 270 ? -1.164 -4.233 -10.034 1.00 95.12 270 ARG A CA 1
ATOM 2202 C C . ARG A 1 270 ? -2.585 -4.545 -9.584 1.00 95.12 270 ARG A C 1
ATOM 2204 O O . ARG A 1 270 ? -3.326 -3.621 -9.252 1.00 95.12 270 ARG A O 1
ATOM 2211 N N . LYS A 1 271 ? -2.973 -5.826 -9.617 1.00 93.88 271 LYS A N 1
ATOM 2212 C CA . LYS A 1 271 ? -4.306 -6.287 -9.204 1.00 93.88 271 LYS A CA 1
ATOM 2213 C C . LYS A 1 271 ? -4.550 -5.902 -7.746 1.00 93.88 271 LYS A C 1
ATOM 2215 O O . LYS A 1 271 ? -5.539 -5.225 -7.494 1.00 93.88 271 LYS A O 1
ATOM 2220 N N . PHE A 1 272 ? -3.594 -6.194 -6.862 1.00 92.44 272 PHE A N 1
ATOM 2221 C CA . PHE A 1 272 ? -3.644 -5.881 -5.434 1.00 92.44 272 PHE A CA 1
ATOM 2222 C C . PHE A 1 272 ? -3.813 -4.387 -5.164 1.00 92.44 272 PHE A C 1
ATOM 2224 O O . PHE A 1 272 ? -4.739 -3.979 -4.470 1.00 92.44 272 PHE A O 1
ATOM 2231 N N . PHE A 1 273 ? -2.962 -3.541 -5.749 1.00 94.62 273 PHE A N 1
ATOM 2232 C CA . PHE A 1 273 ? -3.070 -2.091 -5.568 1.00 94.62 273 PHE A CA 1
ATOM 2233 C C . PHE A 1 273 ? -4.426 -1.564 -6.035 1.00 94.62 273 PHE A C 1
ATOM 2235 O O . PHE A 1 273 ? -5.061 -0.773 -5.340 1.00 94.62 273 PHE A O 1
ATOM 2242 N N . ASN A 1 274 ? -4.885 -2.009 -7.206 1.00 94.06 274 ASN A N 1
ATOM 2243 C CA . ASN A 1 274 ? -6.154 -1.557 -7.755 1.00 94.06 274 ASN A CA 1
ATOM 2244 C C . ASN A 1 274 ? -7.336 -2.021 -6.901 1.00 94.06 274 ASN A C 1
ATOM 2246 O O . ASN A 1 274 ? -8.178 -1.191 -6.571 1.00 94.06 274 ASN A O 1
ATOM 2250 N N . SER A 1 275 ? -7.392 -3.300 -6.520 1.00 93.38 275 SER A N 1
ATOM 2251 C CA . SER A 1 275 ? -8.493 -3.843 -5.721 1.00 93.38 275 SER A CA 1
ATOM 2252 C C . SER A 1 275 ? -8.539 -3.219 -4.333 1.00 93.38 275 SER A C 1
ATOM 2254 O O . SER A 1 275 ? -9.591 -2.728 -3.938 1.00 93.38 275 SER A O 1
ATOM 2256 N N . SER A 1 276 ? -7.404 -3.148 -3.634 1.00 91.38 276 SER A N 1
ATOM 2257 C CA . SER A 1 276 ? -7.340 -2.646 -2.257 1.00 91.38 276 SER A CA 1
ATOM 2258 C C . SER A 1 276 ? -7.679 -1.155 -2.182 1.00 91.38 276 SER A C 1
ATOM 2260 O O . SER A 1 276 ? -8.435 -0.727 -1.310 1.00 91.38 276 SER A O 1
ATOM 2262 N N . ILE A 1 277 ? -7.192 -0.349 -3.137 1.00 93.06 277 ILE A N 1
ATOM 2263 C CA . ILE A 1 277 ? -7.553 1.074 -3.231 1.00 93.06 277 ILE A CA 1
ATOM 2264 C C . ILE A 1 277 ? -9.033 1.235 -3.602 1.00 93.06 277 ILE A C 1
ATOM 2266 O O . ILE A 1 277 ? -9.729 2.048 -2.996 1.00 93.06 277 ILE A O 1
ATOM 2270 N N . GLN A 1 278 ? -9.538 0.484 -4.586 1.00 92.44 278 GLN A N 1
ATOM 2271 C CA . GLN A 1 278 ? -10.939 0.584 -5.007 1.00 92.44 278 GLN A CA 1
ATOM 2272 C C . GLN A 1 278 ? -11.906 0.160 -3.905 1.00 92.44 278 GLN A C 1
ATOM 2274 O O . GLN A 1 278 ? -12.924 0.822 -3.714 1.00 92.44 278 GLN A O 1
ATOM 2279 N N . GLU A 1 279 ? -11.596 -0.906 -3.173 1.00 91.44 279 GLU A N 1
ATOM 2280 C CA . GLU A 1 279 ? -12.389 -1.372 -2.040 1.00 91.44 279 GLU A CA 1
ATOM 2281 C C . GLU A 1 279 ? -12.451 -0.303 -0.948 1.00 91.44 279 GLU A C 1
ATOM 2283 O O . GLU A 1 279 ? -13.541 0.091 -0.528 1.00 91.44 279 GLU A O 1
ATOM 2288 N N . PHE A 1 280 ? -11.301 0.263 -0.580 1.00 89.62 280 PHE A N 1
ATOM 2289 C CA . PHE A 1 280 ? -11.238 1.343 0.396 1.00 89.62 280 PHE A CA 1
ATOM 2290 C C . PHE A 1 280 ? -12.022 2.588 -0.052 1.00 89.62 280 PHE A C 1
ATOM 2292 O O . PHE A 1 280 ? -12.789 3.151 0.733 1.00 89.62 280 PHE A O 1
ATOM 2299 N N . ILE A 1 281 ? -11.888 2.999 -1.320 1.00 87.44 281 ILE A N 1
ATOM 2300 C CA . ILE A 1 281 ? -12.657 4.114 -1.894 1.00 87.44 281 ILE A CA 1
ATOM 2301 C C . ILE A 1 281 ? -14.152 3.791 -1.913 1.00 87.44 281 ILE A C 1
ATOM 2303 O O . ILE A 1 281 ? -14.961 4.670 -1.640 1.00 87.44 281 ILE A O 1
ATOM 2307 N N . LYS A 1 282 ? -14.553 2.556 -2.217 1.00 87.00 282 LYS A N 1
ATOM 2308 C CA . LYS A 1 282 ? -15.965 2.159 -2.238 1.00 87.00 282 LYS A CA 1
ATOM 2309 C C . LYS A 1 282 ? -16.580 2.209 -0.839 1.00 87.00 282 LYS A C 1
ATOM 2311 O O . LYS A 1 282 ? -17.702 2.684 -0.697 1.00 87.00 282 LYS A O 1
ATOM 2316 N N . MET A 1 283 ? -15.846 1.759 0.178 1.00 83.00 283 MET A N 1
ATOM 2317 C CA . MET A 1 283 ? -16.302 1.775 1.572 1.00 83.00 283 MET A CA 1
ATOM 2318 C C . MET A 1 283 ? -16.358 3.192 2.155 1.00 83.00 283 MET A C 1
ATOM 2320 O O . MET A 1 283 ? -17.287 3.516 2.889 1.00 83.00 283 MET A O 1
ATOM 2324 N N . ASN A 1 284 ? -15.401 4.055 1.796 1.00 79.31 284 ASN A N 1
ATOM 2325 C CA . ASN A 1 284 ? -15.209 5.362 2.438 1.00 79.31 284 ASN A CA 1
ATOM 2326 C C . ASN A 1 284 ? -15.496 6.563 1.514 1.00 79.31 284 ASN A C 1
ATOM 2328 O O . ASN A 1 284 ? -15.301 7.717 1.892 1.00 79.31 284 ASN A O 1
ATOM 2332 N N . GLY A 1 285 ? -15.980 6.329 0.294 1.00 71.69 285 GLY A N 1
ATOM 2333 C CA . GLY A 1 285 ? -16.037 7.312 -0.794 1.00 71.69 285 GLY A CA 1
ATOM 2334 C C . GLY A 1 285 ? -16.984 8.493 -0.598 1.00 71.69 285 GLY A C 1
ATOM 2335 O O . GLY A 1 285 ? -16.944 9.423 -1.396 1.00 71.69 285 GLY A O 1
ATOM 2336 N N . LEU A 1 286 ? -17.818 8.510 0.440 1.00 69.44 286 LEU A N 1
ATOM 2337 C CA . LEU A 1 286 ? -18.609 9.694 0.803 1.00 69.44 286 LEU A CA 1
ATOM 2338 C C . LEU A 1 286 ? -17.817 10.673 1.675 1.00 69.44 286 LEU A C 1
ATOM 2340 O O . LEU A 1 286 ? -18.008 11.880 1.574 1.00 69.44 286 LEU A O 1
ATOM 2344 N N . VAL A 1 287 ? -16.908 10.153 2.498 1.00 73.00 287 VAL A N 1
ATOM 2345 C CA . VAL A 1 287 ? -16.149 10.920 3.494 1.00 73.00 287 VAL A CA 1
ATOM 2346 C C . VAL A 1 287 ? -14.678 11.085 3.120 1.00 73.00 287 VAL A C 1
ATOM 2348 O O . VAL A 1 287 ? -13.960 11.823 3.785 1.00 73.00 287 VAL A O 1
ATOM 2351 N N . LEU A 1 288 ? -14.218 10.426 2.053 1.00 77.88 288 LEU A N 1
ATOM 2352 C CA . LEU A 1 288 ? -12.820 10.456 1.640 1.00 77.88 288 LEU A CA 1
ATOM 2353 C C . LEU A 1 288 ? -12.434 11.815 1.014 1.00 77.88 288 LEU A C 1
ATOM 2355 O O . LEU A 1 288 ? -13.013 12.166 -0.024 1.00 77.88 288 LEU A O 1
ATOM 2359 N N . PRO A 1 289 ? -11.442 12.543 1.563 1.00 82.94 289 PRO A N 1
ATOM 2360 C CA . PRO A 1 289 ? -10.940 13.802 1.009 1.00 82.94 289 PRO A CA 1
ATOM 2361 C C . PRO A 1 289 ? -10.494 13.698 -0.450 1.00 82.94 289 PRO A C 1
ATOM 2363 O O . PRO A 1 289 ? -10.015 12.653 -0.900 1.00 82.94 289 PRO A O 1
ATOM 2366 N N . MET A 1 290 ? -10.611 14.804 -1.188 1.00 82.81 290 MET A N 1
ATOM 2367 C CA . MET A 1 290 ? -10.200 14.860 -2.593 1.00 82.81 290 MET A CA 1
ATOM 2368 C C . MET A 1 290 ? -8.686 14.682 -2.743 1.00 82.81 290 MET A C 1
ATOM 2370 O O . MET A 1 290 ? -8.243 14.031 -3.685 1.00 82.81 290 MET A O 1
ATOM 2374 N N . GLU A 1 291 ? -7.906 15.187 -1.789 1.00 86.06 291 GLU A N 1
ATOM 2375 C CA . GLU A 1 291 ? -6.450 15.058 -1.756 1.00 86.06 291 GLU A CA 1
ATOM 2376 C C . GLU A 1 291 ? -6.024 13.590 -1.664 1.00 86.06 291 GLU A C 1
ATOM 2378 O O . GLU A 1 291 ? -5.173 13.154 -2.433 1.00 86.06 291 GLU A O 1
ATOM 2383 N N . ILE A 1 292 ? -6.678 12.796 -0.805 1.00 88.50 292 ILE A N 1
ATOM 2384 C CA . ILE A 1 292 ? -6.389 11.359 -0.686 1.00 88.50 292 ILE A CA 1
ATOM 2385 C C . ILE A 1 292 ? -6.742 10.627 -1.987 1.00 88.50 292 ILE A C 1
ATOM 2387 O O . ILE A 1 292 ? -5.965 9.804 -2.468 1.00 88.50 292 ILE A O 1
ATOM 2391 N N . ARG A 1 293 ? -7.892 10.940 -2.602 1.00 86.81 293 ARG A N 1
ATOM 2392 C CA . ARG A 1 293 ? -8.285 10.340 -3.893 1.00 86.81 293 ARG A CA 1
ATOM 2393 C C . ARG A 1 293 ? -7.293 10.671 -5.000 1.00 86.81 293 ARG A C 1
ATOM 2395 O O . ARG A 1 293 ? -6.965 9.803 -5.805 1.00 86.81 293 ARG A O 1
ATOM 2402 N N . TYR A 1 294 ? -6.836 11.920 -5.043 1.00 91.19 294 TYR A N 1
ATOM 2403 C CA . TYR A 1 294 ? -5.846 12.367 -6.010 1.00 91.19 294 TYR A CA 1
ATOM 2404 C C . TYR A 1 294 ? -4.517 11.635 -5.811 1.00 91.19 294 TYR A C 1
ATOM 2406 O O . TYR A 1 294 ? -3.999 11.075 -6.775 1.00 91.19 294 TYR A O 1
ATOM 2414 N N . SER A 1 295 ? -4.013 11.549 -4.577 1.00 93.81 295 SER A N 1
ATOM 2415 C CA . SER A 1 295 ? -2.797 10.785 -4.279 1.00 93.81 295 SER A CA 1
ATOM 2416 C C . SER A 1 295 ? -2.950 9.302 -4.623 1.00 93.81 295 SER A C 1
ATOM 2418 O O . SER A 1 295 ? -2.058 8.738 -5.246 1.00 93.81 295 SER A O 1
ATOM 2420 N N . PHE A 1 296 ? -4.099 8.665 -4.364 1.00 94.81 296 PHE A N 1
ATOM 2421 C CA . PHE A 1 296 ? -4.338 7.291 -4.829 1.00 94.81 296 PHE A CA 1
ATOM 2422 C C . PHE A 1 296 ? -4.307 7.151 -6.357 1.00 94.81 296 PHE A C 1
ATOM 2424 O O . PHE A 1 296 ? -3.775 6.165 -6.872 1.00 94.81 296 PHE A O 1
ATOM 2431 N N . ALA A 1 297 ? -4.820 8.134 -7.098 1.00 94.25 297 ALA A N 1
ATOM 2432 C CA . ALA A 1 297 ? -4.709 8.142 -8.554 1.00 94.25 297 ALA A CA 1
ATOM 2433 C C . ALA A 1 297 ? -3.247 8.301 -9.017 1.00 94.25 297 ALA A C 1
ATOM 2435 O O . ALA A 1 297 ? -2.836 7.641 -9.975 1.00 94.25 297 ALA A O 1
ATOM 2436 N N . GLN A 1 298 ? -2.442 9.122 -8.328 1.00 96.56 298 GLN A N 1
ATOM 2437 C CA . GLN A 1 298 ? -1.007 9.245 -8.612 1.00 96.56 298 GLN A CA 1
ATOM 2438 C C . GLN A 1 298 ? -0.248 7.954 -8.293 1.00 96.56 298 GLN A C 1
ATOM 2440 O O . GLN A 1 298 ? 0.530 7.500 -9.130 1.00 96.56 298 GLN A O 1
ATOM 2445 N N . VAL A 1 299 ? -0.549 7.300 -7.167 1.00 96.50 299 VAL A N 1
ATOM 2446 C CA . VAL A 1 299 ? -0.026 5.970 -6.812 1.00 96.50 299 VAL A CA 1
ATOM 2447 C C . VAL A 1 299 ? -0.314 4.964 -7.929 1.00 96.50 299 VAL A C 1
ATOM 2449 O O . VAL A 1 299 ? 0.602 4.311 -8.425 1.00 96.50 299 VAL A O 1
ATOM 2452 N N . GLN A 1 300 ? -1.561 4.868 -8.402 1.00 96.19 300 GLN A N 1
ATOM 2453 C CA . GLN A 1 300 ? -1.921 3.955 -9.495 1.00 96.19 300 GLN A CA 1
ATOM 2454 C C . GLN A 1 300 ? -1.188 4.288 -10.802 1.00 96.19 300 GLN A C 1
ATOM 2456 O O . GLN A 1 300 ? -0.722 3.391 -11.511 1.00 96.19 300 GLN A O 1
ATOM 2461 N N . LYS A 1 301 ? -1.062 5.574 -11.138 1.00 96.50 301 LYS A N 1
ATOM 2462 C CA . LYS A 1 301 ? -0.342 6.031 -12.332 1.00 96.50 301 LYS A CA 1
ATOM 2463 C C . LYS A 1 301 ? 1.147 5.674 -12.264 1.00 96.50 301 LYS A C 1
ATOM 2465 O O . LYS A 1 301 ? 1.678 5.119 -13.229 1.00 96.50 301 LYS A O 1
ATOM 2470 N N . ALA A 1 302 ? 1.799 5.961 -11.139 1.00 96.75 302 ALA A N 1
ATOM 2471 C CA . ALA A 1 302 ? 3.209 5.671 -10.906 1.00 96.75 302 ALA A CA 1
ATOM 2472 C C . ALA A 1 302 ? 3.473 4.157 -10.921 1.00 96.75 302 ALA A C 1
ATOM 2474 O O . ALA A 1 302 ? 4.365 3.693 -11.632 1.00 96.75 302 ALA A O 1
ATOM 2475 N N . LEU A 1 303 ? 2.618 3.369 -10.262 1.00 96.75 303 LEU A N 1
ATOM 2476 C CA . LEU A 1 303 ? 2.675 1.908 -10.283 1.00 96.75 303 LEU A CA 1
ATOM 2477 C C . LEU A 1 303 ? 2.580 1.344 -11.705 1.00 96.75 303 LEU A C 1
ATOM 2479 O O . LEU A 1 303 ? 3.404 0.524 -12.105 1.00 96.75 303 LEU A O 1
ATOM 2483 N N . ASN A 1 304 ? 1.596 1.789 -12.491 1.00 96.25 304 ASN A N 1
ATOM 2484 C CA . ASN A 1 304 ? 1.424 1.315 -13.865 1.00 96.25 304 ASN A CA 1
ATOM 2485 C C . ASN A 1 304 ? 2.647 1.645 -14.732 1.00 96.25 304 ASN A C 1
ATOM 2487 O O . ASN A 1 304 ? 3.085 0.810 -15.526 1.00 96.25 304 ASN A O 1
ATOM 2491 N N . ARG A 1 305 ? 3.232 2.835 -14.551 1.00 96.00 305 ARG A N 1
ATOM 2492 C CA . ARG A 1 305 ? 4.463 3.243 -15.238 1.00 96.00 305 ARG A CA 1
ATOM 2493 C C . ARG A 1 305 ? 5.656 2.380 -14.825 1.00 96.00 305 ARG A C 1
ATOM 2495 O O . ARG A 1 305 ? 6.410 1.953 -15.702 1.00 96.00 305 ARG A O 1
ATOM 2502 N N . PHE A 1 306 ? 5.806 2.095 -13.532 1.00 94.94 306 PHE A N 1
ATOM 2503 C CA . PHE A 1 306 ? 6.848 1.215 -13.003 1.00 94.94 306 PHE A CA 1
ATOM 2504 C C . PHE A 1 306 ? 6.726 -0.194 -13.593 1.00 94.94 306 PHE A C 1
ATOM 2506 O O . PHE A 1 306 ? 7.664 -0.683 -14.223 1.00 94.94 306 PHE A O 1
ATOM 2513 N N . ILE A 1 307 ? 5.543 -0.803 -13.483 1.00 94.12 307 ILE A N 1
ATOM 2514 C CA . ILE A 1 307 ? 5.258 -2.154 -13.980 1.00 94.12 307 ILE A CA 1
ATOM 2515 C C . ILE A 1 307 ? 5.517 -2.258 -15.479 1.00 94.12 307 ILE A C 1
ATOM 2517 O O . ILE A 1 307 ? 6.181 -3.192 -15.928 1.00 94.12 307 ILE A O 1
ATOM 2521 N N . TYR A 1 308 ? 5.016 -1.301 -16.262 1.00 93.88 308 TYR A N 1
ATOM 2522 C CA . TYR A 1 308 ? 5.239 -1.284 -17.703 1.00 93.88 308 TYR A CA 1
ATOM 2523 C C . TYR A 1 308 ? 6.732 -1.200 -18.035 1.00 93.88 308 TYR A C 1
ATOM 2525 O O . TYR A 1 308 ? 7.234 -1.982 -18.838 1.00 93.88 308 TYR A O 1
ATOM 2533 N N . SER A 1 309 ? 7.457 -0.294 -17.380 1.00 92.56 309 SER A N 1
ATOM 2534 C CA . SER A 1 309 ? 8.886 -0.092 -17.627 1.00 92.56 309 SER A CA 1
ATOM 2535 C C . SER A 1 309 ? 9.708 -1.335 -17.277 1.00 92.56 309 SER A C 1
ATOM 2537 O O . SER A 1 309 ? 10.537 -1.759 -18.081 1.00 92.56 309 SER A O 1
ATOM 2539 N N . MET A 1 310 ? 9.407 -1.985 -16.148 1.00 90.69 310 MET A N 1
ATOM 2540 C CA . MET A 1 310 ? 10.023 -3.256 -15.751 1.00 90.69 310 MET A CA 1
ATOM 2541 C C . MET A 1 310 ? 9.733 -4.371 -16.762 1.00 90.69 310 MET A C 1
ATOM 2543 O O . MET A 1 310 ? 10.644 -5.081 -17.183 1.00 90.69 310 MET A O 1
ATOM 2547 N N . LYS A 1 311 ? 8.482 -4.506 -17.217 1.00 90.88 311 LYS A N 1
ATOM 2548 C CA . LYS A 1 311 ? 8.109 -5.520 -18.214 1.00 90.88 311 LYS A CA 1
ATOM 2549 C C . LYS A 1 311 ? 8.857 -5.334 -19.533 1.00 90.88 311 LYS A C 1
ATOM 2551 O O . LYS A 1 311 ? 9.404 -6.300 -20.052 1.00 90.88 311 LYS A O 1
ATOM 2556 N N . VAL A 1 312 ? 8.944 -4.107 -20.045 1.00 89.75 312 VAL A N 1
ATOM 2557 C CA . VAL A 1 312 ? 9.690 -3.831 -21.284 1.00 89.75 312 VAL A CA 1
ATOM 2558 C C . VAL A 1 312 ? 11.196 -4.053 -21.090 1.00 89.75 312 VAL A C 1
ATOM 2560 O O . VAL A 1 312 ? 11.852 -4.567 -21.990 1.00 89.75 312 VAL A O 1
ATOM 2563 N N . TYR A 1 313 ? 11.752 -3.717 -19.920 1.00 89.25 313 TYR A N 1
ATOM 2564 C CA . TYR A 1 313 ? 13.171 -3.937 -19.621 1.00 89.25 313 TYR A CA 1
ATOM 2565 C C . TYR A 1 313 ? 13.560 -5.428 -19.665 1.00 89.25 313 TYR A C 1
ATOM 2567 O O . TYR A 1 313 ? 14.523 -5.797 -20.347 1.00 89.25 313 TYR A O 1
ATOM 2575 N N . TYR A 1 314 ? 12.800 -6.293 -18.980 1.00 86.81 314 TYR A N 1
ATOM 2576 C CA . TYR A 1 314 ? 13.105 -7.730 -18.878 1.00 86.81 314 TYR A CA 1
ATOM 2577 C C . TYR A 1 314 ? 12.602 -8.563 -20.064 1.00 86.81 314 TYR A C 1
ATOM 2579 O O . TYR A 1 314 ? 13.217 -9.580 -20.397 1.00 86.81 314 TYR A O 1
ATOM 2587 N N . PHE A 1 315 ? 11.532 -8.130 -20.735 1.00 87.00 315 PHE A N 1
ATOM 2588 C CA . PHE A 1 315 ? 10.880 -8.867 -21.824 1.00 87.00 315 PHE A CA 1
ATOM 2589 C C . PHE A 1 315 ? 10.778 -8.039 -23.121 1.00 87.00 315 PHE A C 1
ATOM 2591 O O . PHE A 1 315 ? 9.706 -7.975 -23.717 1.00 87.00 315 PHE A O 1
ATOM 2598 N N . PRO A 1 316 ? 11.864 -7.411 -23.613 1.00 83.19 316 PRO A N 1
ATOM 2599 C CA . PRO A 1 316 ? 11.788 -6.416 -24.689 1.00 83.19 316 PRO A CA 1
ATOM 2600 C C . PRO A 1 316 ? 11.169 -6.965 -25.980 1.00 83.19 316 PRO A C 1
ATOM 2602 O O . PRO A 1 316 ? 10.407 -6.268 -26.636 1.00 83.19 316 PRO A O 1
ATOM 2605 N N . ASN A 1 317 ? 11.406 -8.239 -26.307 1.00 81.19 317 ASN A N 1
ATOM 2606 C CA . ASN A 1 317 ? 10.884 -8.864 -27.526 1.00 81.19 317 ASN A CA 1
ATOM 2607 C C . ASN A 1 317 ? 9.351 -8.992 -27.547 1.00 81.19 317 ASN A C 1
ATOM 2609 O O . ASN A 1 317 ? 8.768 -8.966 -28.624 1.00 81.19 317 ASN A O 1
ATOM 2613 N N . GLU A 1 318 ? 8.698 -9.089 -26.384 1.00 81.75 318 GLU A N 1
ATOM 2614 C CA . GLU A 1 318 ? 7.229 -9.130 -26.279 1.00 81.75 318 GLU A CA 1
ATOM 2615 C C . GLU A 1 318 ? 6.587 -7.747 -26.473 1.00 81.75 318 GLU A C 1
ATOM 2617 O O . GLU A 1 318 ? 5.392 -7.643 -26.729 1.00 81.75 318 GLU A O 1
ATOM 2622 N N . TYR A 1 319 ? 7.379 -6.678 -26.345 1.00 75.00 319 TYR A N 1
ATOM 2623 C CA . TYR A 1 319 ? 6.929 -5.287 -26.451 1.00 75.00 319 TYR A CA 1
ATOM 2624 C C . TYR A 1 319 ? 7.625 -4.532 -27.598 1.00 75.00 319 TYR A C 1
ATOM 2626 O O . TYR A 1 319 ? 7.401 -3.335 -27.779 1.00 75.00 319 TYR A O 1
ATOM 2634 N N . ASN A 1 320 ? 8.435 -5.232 -28.404 1.00 62.72 320 ASN A N 1
ATOM 2635 C CA . ASN A 1 320 ? 9.252 -4.679 -29.492 1.00 62.72 320 ASN A CA 1
ATOM 2636 C C . ASN A 1 320 ? 8.422 -4.103 -30.645 1.00 62.72 320 ASN A C 1
ATOM 2638 O O . ASN A 1 320 ? 8.952 -3.378 -31.480 1.00 62.72 320 ASN A O 1
ATOM 2642 N N . HIS A 1 321 ? 7.115 -4.366 -30.676 1.00 60.66 321 HIS A N 1
ATOM 2643 C CA . HIS A 1 321 ? 6.186 -3.764 -31.636 1.00 60.66 321 HIS A CA 1
ATOM 2644 C C . HIS A 1 321 ? 6.086 -2.229 -31.499 1.00 60.66 321 HIS A C 1
ATOM 2646 O O . HIS A 1 321 ? 5.462 -1.586 -32.335 1.00 60.66 321 HIS A O 1
ATOM 2652 N N . LEU A 1 322 ? 6.667 -1.644 -30.440 1.00 55.59 322 LEU A N 1
ATOM 2653 C CA . LEU A 1 322 ? 6.538 -0.232 -30.070 1.00 55.59 322 LEU A CA 1
ATOM 2654 C C . LEU A 1 322 ? 7.834 0.591 -30.206 1.00 55.59 322 LEU A C 1
ATOM 2656 O O . LEU A 1 322 ? 7.827 1.768 -29.841 1.00 55.59 322 LEU A O 1
ATOM 2660 N N . SER A 1 323 ? 8.947 0.028 -30.696 1.00 53.06 323 SER A N 1
ATOM 2661 C CA . SER A 1 323 ? 10.193 0.796 -30.851 1.00 53.06 323 SER A CA 1
ATOM 2662 C C . SER A 1 323 ? 11.019 0.404 -32.075 1.00 53.06 323 SER A C 1
ATOM 2664 O O . SER A 1 323 ? 11.566 -0.694 -32.136 1.00 53.06 323 SER A O 1
ATOM 2666 N N . GLU A 1 324 ? 11.206 1.351 -32.993 1.00 53.69 324 GLU A N 1
ATOM 2667 C CA . GLU A 1 324 ? 12.300 1.339 -33.966 1.00 53.69 324 GLU A CA 1
ATOM 2668 C C . GLU A 1 324 ? 13.609 1.664 -33.221 1.00 53.69 324 GLU A C 1
ATOM 2670 O O . GLU A 1 324 ? 13.876 2.819 -32.890 1.00 53.69 324 GLU A O 1
ATOM 2675 N N . GLY A 1 325 ? 14.410 0.656 -32.857 1.00 62.72 325 GLY A N 1
ATOM 2676 C CA . GLY A 1 325 ? 15.689 0.901 -32.182 1.00 62.72 325 GLY A CA 1
ATOM 2677 C C . GLY A 1 325 ? 16.401 -0.334 -31.624 1.00 62.72 325 GLY A C 1
ATOM 2678 O O . GLY A 1 325 ? 15.852 -1.430 -31.560 1.00 62.72 325 GLY A O 1
ATOM 2679 N N . ASN A 1 326 ? 17.654 -0.138 -31.198 1.00 82.25 326 ASN A N 1
ATOM 2680 C CA . ASN A 1 326 ? 18.475 -1.157 -30.537 1.00 82.25 326 ASN A CA 1
ATOM 2681 C C . ASN A 1 326 ? 17.881 -1.522 -29.158 1.00 82.25 326 ASN A C 1
ATOM 2683 O O . ASN A 1 326 ? 17.684 -0.635 -28.323 1.00 82.25 326 ASN A O 1
ATOM 2687 N N . ILE A 1 327 ? 17.663 -2.817 -28.895 1.00 85.12 327 ILE A N 1
ATOM 2688 C CA . ILE A 1 327 ? 17.130 -3.364 -27.629 1.00 85.12 327 ILE A CA 1
ATOM 2689 C C . ILE A 1 327 ? 17.872 -2.815 -26.402 1.00 85.12 327 ILE A C 1
ATOM 2691 O O . ILE A 1 327 ? 17.249 -2.529 -25.380 1.00 85.12 327 ILE A O 1
ATOM 2695 N N . GLU A 1 328 ? 19.187 -2.618 -26.492 1.00 85.94 328 GLU A N 1
ATOM 2696 C CA . GLU A 1 328 ? 19.969 -2.131 -25.354 1.00 85.94 328 GLU A CA 1
ATOM 2697 C C . GLU A 1 328 ? 19.656 -0.666 -25.019 1.00 85.94 328 GLU A C 1
ATOM 2699 O O . GLU A 1 328 ? 19.485 -0.299 -23.857 1.00 85.94 328 GLU A O 1
ATOM 2704 N N . SER A 1 329 ? 19.455 0.168 -26.042 1.00 86.25 329 SER A N 1
ATOM 2705 C CA . SER A 1 329 ? 19.024 1.557 -25.845 1.00 86.25 329 SER A CA 1
ATOM 2706 C C . SER A 1 329 ? 17.629 1.638 -25.213 1.00 86.25 329 SER A C 1
ATOM 2708 O O . SER A 1 329 ? 17.385 2.470 -24.333 1.00 86.25 329 SER A O 1
ATOM 2710 N N . LEU A 1 330 ? 16.733 0.719 -25.593 1.00 87.12 330 LEU A N 1
ATOM 2711 C CA . LEU A 1 330 ? 15.408 0.592 -24.994 1.00 87.12 330 LEU A CA 1
ATOM 2712 C C . LEU A 1 330 ? 15.507 0.194 -23.517 1.00 87.12 330 LEU A C 1
ATOM 2714 O O . LEU A 1 330 ? 14.833 0.798 -22.683 1.00 87.12 330 LEU A O 1
ATOM 2718 N N . ARG A 1 331 ? 16.371 -0.768 -23.173 1.00 87.75 331 ARG A N 1
ATOM 2719 C CA . ARG A 1 331 ? 16.607 -1.182 -21.782 1.00 87.75 331 ARG A CA 1
ATOM 2720 C C . ARG A 1 331 ? 17.128 -0.041 -20.923 1.00 87.75 331 ARG A C 1
ATOM 2722 O O . ARG A 1 331 ? 16.568 0.207 -19.860 1.00 87.75 331 ARG A O 1
ATOM 2729 N N . ILE A 1 332 ? 18.133 0.700 -21.381 1.00 89.19 332 ILE A N 1
ATOM 2730 C CA . ILE A 1 332 ? 18.673 1.847 -20.633 1.00 89.19 332 ILE A CA 1
ATOM 2731 C C . ILE A 1 332 ? 17.573 2.883 -20.367 1.00 89.19 332 ILE A C 1
ATOM 2733 O O . ILE A 1 332 ? 17.391 3.330 -19.231 1.00 89.19 332 ILE A O 1
ATOM 2737 N N . LYS A 1 333 ? 16.781 3.217 -21.394 1.00 90.69 333 LYS A N 1
ATOM 2738 C CA . LYS A 1 333 ? 15.646 4.137 -21.259 1.00 90.69 333 LYS A CA 1
ATOM 2739 C C . LYS A 1 333 ? 14.619 3.624 -20.249 1.00 90.69 333 LYS A C 1
ATOM 2741 O O . LYS A 1 333 ? 14.199 4.369 -19.366 1.00 90.69 333 LYS A O 1
ATOM 2746 N N . LYS A 1 334 ? 14.229 2.353 -20.356 1.00 92.12 334 LYS A N 1
ATOM 2747 C CA . LYS A 1 334 ? 13.202 1.755 -19.498 1.00 92.12 334 LYS A CA 1
ATOM 2748 C C . LYS A 1 334 ? 13.659 1.583 -18.060 1.00 92.12 334 LYS A C 1
ATOM 2750 O O . LYS A 1 334 ? 12.852 1.828 -17.178 1.00 92.12 334 LYS A O 1
ATOM 2755 N N . LYS A 1 335 ? 14.942 1.299 -17.825 1.00 91.00 335 LYS A N 1
ATOM 2756 C CA . LYS A 1 335 ? 15.551 1.322 -16.488 1.00 91.00 335 LYS A CA 1
ATOM 2757 C C . LYS A 1 335 ? 15.395 2.695 -15.833 1.00 91.00 335 LYS A C 1
ATOM 2759 O O . LYS A 1 335 ? 14.976 2.790 -14.686 1.00 91.00 335 LYS A O 1
ATOM 2764 N N . LYS A 1 336 ? 15.693 3.775 -16.562 1.00 91.19 336 LYS A N 1
ATOM 2765 C CA . LYS A 1 336 ? 15.520 5.138 -16.038 1.00 91.19 336 LYS A CA 1
ATOM 2766 C C . LYS A 1 336 ? 14.048 5.451 -15.757 1.00 91.19 336 LYS A C 1
ATOM 2768 O O . LYS A 1 336 ? 13.729 6.011 -14.716 1.00 91.19 336 LYS A O 1
ATOM 2773 N N . GLU A 1 337 ? 13.147 5.061 -16.658 1.00 93.12 337 GLU A N 1
ATOM 2774 C CA . GLU A 1 337 ? 11.705 5.263 -16.475 1.00 93.12 337 GLU A CA 1
ATOM 2775 C C . GLU A 1 337 ? 11.134 4.476 -15.288 1.00 93.12 337 GLU A C 1
ATOM 2777 O O . GLU A 1 337 ? 10.308 5.030 -14.560 1.00 93.12 337 GLU A O 1
ATOM 2782 N N . SER A 1 338 ? 11.568 3.228 -15.065 1.00 92.69 338 SER A N 1
ATOM 2783 C CA . SER A 1 338 ? 11.160 2.449 -13.892 1.00 92.69 338 SER A CA 1
ATOM 2784 C C . SER A 1 338 ? 11.691 3.070 -12.610 1.00 92.69 338 SER A C 1
ATOM 2786 O O . SER A 1 338 ? 10.908 3.189 -11.675 1.00 92.69 338 SER A O 1
ATOM 2788 N N . LEU A 1 339 ? 12.953 3.522 -12.580 1.00 91.75 339 LEU A N 1
ATOM 2789 C CA . LEU A 1 339 ? 13.544 4.229 -11.436 1.00 91.75 339 LEU A CA 1
ATOM 2790 C C . LEU A 1 339 ? 12.768 5.503 -11.077 1.00 91.75 339 LEU A C 1
ATOM 2792 O O . LEU A 1 339 ? 12.395 5.689 -9.927 1.00 91.75 339 LEU A O 1
ATOM 2796 N N . THR A 1 340 ? 12.450 6.357 -12.051 1.00 93.38 340 THR A N 1
ATOM 2797 C CA . THR A 1 340 ? 11.628 7.547 -11.779 1.00 93.38 340 THR A CA 1
ATOM 2798 C C . THR A 1 340 ? 10.243 7.161 -11.258 1.00 93.38 340 THR A C 1
ATOM 2800 O O . THR A 1 340 ? 9.779 7.717 -10.273 1.00 93.38 340 THR A O 1
ATOM 2803 N N . ALA A 1 341 ? 9.595 6.171 -11.874 1.00 94.94 341 ALA A N 1
ATOM 2804 C CA . ALA A 1 341 ? 8.247 5.772 -11.485 1.00 94.94 341 ALA A CA 1
ATOM 2805 C C . ALA A 1 341 ? 8.163 5.202 -10.060 1.00 94.94 341 ALA A C 1
ATOM 2807 O O . ALA A 1 341 ? 7.165 5.412 -9.377 1.00 94.94 341 ALA A O 1
ATOM 2808 N N . ILE A 1 342 ? 9.187 4.476 -9.608 1.00 93.81 342 ILE A N 1
ATOM 2809 C CA . ILE A 1 342 ? 9.219 3.936 -8.247 1.00 93.81 342 ILE A CA 1
ATOM 2810 C C . ILE A 1 342 ? 9.543 5.024 -7.206 1.00 93.81 342 ILE A C 1
ATOM 2812 O O . ILE A 1 342 ? 9.047 4.926 -6.085 1.00 93.81 342 ILE A O 1
ATOM 2816 N N . ILE A 1 343 ? 10.300 6.073 -7.570 1.00 93.75 343 ILE A N 1
ATOM 2817 C CA . ILE A 1 343 ? 10.476 7.272 -6.731 1.00 93.75 343 ILE A CA 1
ATOM 2818 C C . ILE A 1 343 ? 9.123 7.953 -6.558 1.00 93.75 343 ILE A C 1
ATOM 2820 O O . ILE A 1 343 ? 8.666 8.071 -5.426 1.00 93.75 343 ILE A O 1
ATOM 2824 N N . ASP A 1 344 ? 8.454 8.291 -7.668 1.00 95.38 344 ASP A N 1
ATOM 2825 C CA . ASP A 1 344 ? 7.136 8.941 -7.662 1.00 95.38 344 ASP A CA 1
ATOM 2826 C C . ASP A 1 344 ? 6.142 8.145 -6.787 1.00 95.38 344 ASP A C 1
ATOM 2828 O O . ASP A 1 344 ? 5.424 8.696 -5.953 1.00 95.38 344 ASP A O 1
ATOM 2832 N N . LEU A 1 345 ? 6.134 6.814 -6.937 1.00 95.62 345 LEU A N 1
ATOM 2833 C CA . LEU A 1 345 ? 5.287 5.917 -6.154 1.00 95.62 345 LEU A CA 1
ATOM 2834 C C . LEU A 1 345 ? 5.622 5.949 -4.656 1.00 95.62 345 LEU A C 1
ATOM 2836 O O . LEU A 1 345 ? 4.720 5.997 -3.821 1.00 95.62 345 LEU A O 1
ATOM 2840 N N . SER A 1 346 ? 6.910 5.901 -4.318 1.00 94.75 346 SER A N 1
ATOM 2841 C CA . SER A 1 346 ? 7.387 5.887 -2.932 1.00 94.75 346 SER A CA 1
ATOM 2842 C C . SER A 1 346 ? 7.115 7.219 -2.234 1.00 94.75 346 SER A C 1
ATOM 2844 O O . SER A 1 346 ? 6.691 7.228 -1.080 1.00 94.75 346 SER A O 1
ATOM 2846 N N . GLU A 1 347 ? 7.299 8.340 -2.932 1.00 95.12 347 GLU A N 1
ATOM 2847 C CA . GLU A 1 347 ? 6.982 9.678 -2.429 1.00 95.12 347 GLU A CA 1
ATOM 2848 C C . GLU A 1 347 ? 5.491 9.830 -2.124 1.00 95.12 347 GLU A C 1
ATOM 2850 O O . GLU A 1 347 ? 5.134 10.258 -1.025 1.00 95.12 347 GLU A O 1
ATOM 2855 N N . GLU A 1 348 ? 4.610 9.421 -3.040 1.00 95.94 348 GLU A N 1
ATOM 2856 C CA . GLU A 1 348 ? 3.163 9.486 -2.812 1.00 95.94 348 GLU A CA 1
ATOM 2857 C C . GLU A 1 348 ? 2.720 8.595 -1.644 1.00 95.94 348 GLU A C 1
ATOM 2859 O O . GLU A 1 348 ? 1.920 9.018 -0.807 1.00 95.94 348 GLU A O 1
ATOM 2864 N N . LEU A 1 349 ? 3.277 7.387 -1.518 1.00 95.44 349 LEU A N 1
ATOM 2865 C CA . LEU A 1 349 ? 2.997 6.502 -0.383 1.00 95.44 349 LEU A CA 1
ATOM 2866 C C . LEU A 1 349 ? 3.489 7.087 0.954 1.00 95.44 349 LEU A C 1
ATOM 2868 O O . LEU A 1 349 ? 2.787 6.987 1.963 1.00 95.44 349 LEU A O 1
ATOM 2872 N N . LEU A 1 350 ? 4.651 7.750 0.973 1.00 94.62 350 LEU A N 1
ATOM 2873 C CA . LEU A 1 350 ? 5.159 8.464 2.152 1.00 94.62 350 LEU A CA 1
ATOM 2874 C C . LEU A 1 350 ? 4.332 9.711 2.492 1.00 94.62 350 LEU A C 1
ATOM 2876 O O . LEU A 1 350 ? 4.207 10.064 3.665 1.00 94.62 350 LEU A O 1
ATOM 2880 N N . ASN A 1 351 ? 3.783 10.398 1.493 1.00 93.38 351 ASN A N 1
ATOM 2881 C CA . ASN A 1 351 ? 2.882 11.527 1.714 1.00 93.38 351 ASN A CA 1
ATOM 2882 C C . ASN A 1 351 ? 1.560 11.047 2.317 1.00 93.38 351 ASN A C 1
ATOM 2884 O O . ASN A 1 351 ? 1.087 11.609 3.307 1.00 93.38 351 ASN A O 1
ATOM 2888 N N . LEU A 1 352 ? 1.007 9.956 1.781 1.00 93.75 352 LEU A N 1
ATOM 2889 C CA . LEU A 1 352 ? -0.188 9.311 2.313 1.00 93.75 352 LEU A CA 1
ATOM 2890 C C . LEU A 1 352 ? 0.027 8.812 3.750 1.00 93.75 352 LEU A C 1
ATOM 2892 O O . LEU A 1 352 ? -0.841 9.038 4.594 1.00 93.75 352 LEU A O 1
ATOM 2896 N N . SER A 1 353 ? 1.176 8.208 4.075 1.00 91.94 353 SER A N 1
ATOM 2897 C CA . SER A 1 353 ? 1.442 7.707 5.436 1.00 91.94 353 SER A CA 1
ATOM 2898 C C . SER A 1 353 ? 1.525 8.816 6.487 1.00 91.94 353 SER A C 1
ATOM 2900 O O . SER A 1 353 ? 1.241 8.584 7.659 1.00 91.94 353 SER A O 1
ATOM 2902 N N . LYS A 1 354 ? 1.864 10.042 6.077 1.00 90.50 354 LYS A N 1
ATOM 2903 C CA . LYS A 1 354 ? 1.934 11.217 6.957 1.00 90.50 354 LYS A CA 1
ATOM 2904 C C . LYS A 1 354 ? 0.622 11.989 7.057 1.00 90.50 354 LYS A C 1
ATOM 2906 O O . LYS A 1 354 ? 0.539 12.899 7.879 1.00 90.50 354 LYS A O 1
ATOM 2911 N N . TYR A 1 355 ? -0.389 11.650 6.253 1.00 88.19 355 TYR A N 1
ATOM 2912 C CA . TYR A 1 355 ? -1.615 12.442 6.127 1.00 88.19 355 TYR A CA 1
ATOM 2913 C C . TYR A 1 355 ? -2.280 12.706 7.488 1.00 88.19 355 TYR A C 1
ATOM 2915 O O . TYR A 1 355 ? -2.549 13.857 7.835 1.00 88.19 355 TYR A O 1
ATOM 2923 N N . PHE A 1 356 ? -2.462 11.658 8.298 1.00 81.75 356 PHE A N 1
ATOM 2924 C CA . PHE A 1 356 ? -3.067 11.771 9.628 1.00 81.75 356 PHE A CA 1
ATOM 2925 C C . PHE A 1 356 ? -2.080 12.070 10.759 1.00 81.75 356 PHE A C 1
ATOM 2927 O O . PHE A 1 356 ? -2.512 12.531 11.808 1.00 81.75 356 PHE A O 1
ATOM 2934 N N . ASN A 1 357 ? -0.766 11.934 10.553 1.00 73.06 357 ASN A N 1
ATOM 2935 C CA . ASN A 1 357 ? 0.221 12.274 11.591 1.00 73.06 357 ASN A CA 1
ATOM 2936 C C . ASN A 1 357 ? 0.192 13.770 11.954 1.00 73.06 357 ASN A C 1
ATOM 2938 O O . ASN A 1 357 ? 0.594 14.153 13.041 1.00 73.06 357 ASN A O 1
ATOM 2942 N N . THR A 1 358 ? -0.348 14.617 11.073 1.00 58.72 358 THR A N 1
ATOM 2943 C CA . THR A 1 358 ? -0.560 16.053 11.331 1.00 58.72 358 THR A CA 1
ATOM 2944 C C . THR A 1 358 ? -1.697 16.364 12.318 1.00 58.72 358 THR A C 1
ATOM 2946 O O . THR A 1 358 ? -1.987 17.531 12.582 1.00 58.72 358 THR A O 1
ATOM 2949 N N . VAL A 1 359 ? -2.387 15.338 12.824 1.00 54.06 359 VAL A N 1
ATOM 2950 C CA . VAL A 1 359 ? -3.570 15.461 13.685 1.00 54.06 359 VAL A CA 1
ATOM 2951 C C . VAL A 1 359 ? -3.233 15.313 15.172 1.00 54.06 359 VAL A C 1
ATOM 2953 O O . VAL A 1 359 ? -3.899 15.948 16.006 1.00 54.06 359 VAL A O 1
ATOM 2956 N N . ASP A 1 360 ? -2.206 14.512 15.470 1.00 45.47 360 ASP A N 1
ATOM 2957 C CA . ASP A 1 360 ? -1.798 14.109 16.821 1.00 45.47 360 ASP A CA 1
ATOM 2958 C C . ASP A 1 360 ? -0.743 15.040 17.457 1.00 45.47 360 ASP A C 1
ATOM 2960 O O . ASP A 1 360 ? -0.611 15.038 18.680 1.00 45.47 360 ASP A O 1
ATOM 2964 N N . ASP A 1 361 ? -0.099 15.904 16.660 1.00 41.44 361 ASP A N 1
ATOM 2965 C CA . ASP A 1 361 ? 0.640 17.106 17.104 1.00 41.44 361 ASP A CA 1
ATOM 2966 C C . ASP A 1 361 ? -0.318 18.303 17.205 1.00 41.44 361 ASP A C 1
ATOM 2968 O O . ASP A 1 361 ? -0.396 19.008 18.246 1.00 41.44 361 ASP A O 1
#